Protein AF-0000000081482520 (afdb_homodimer)

Solvent-accessible surface area (backbone atoms only — not comparable to full-atom values): 13120 Å² total; per-residue (Å²): 98,80,44,80,36,38,74,47,67,34,40,66,60,35,38,71,34,58,39,28,83,38,66,71,85,33,46,82,69,50,81,49,49,90,95,50,56,42,35,75,48,58,29,31,35,92,83,67,48,78,41,54,36,31,40,33,58,41,73,58,86,92,42,77,45,38,30,32,24,68,43,36,32,58,50,25,57,64,39,60,49,42,61,66,22,36,40,35,33,36,34,34,48,44,96,88,70,46,75,45,36,33,36,49,46,29,35,75,41,80,44,80,44,74,38,60,30,68,79,67,46,115,98,80,46,80,39,38,74,45,67,33,41,66,59,36,36,72,31,59,40,26,83,38,67,72,84,33,47,81,71,49,83,49,47,88,96,51,58,42,36,76,49,59,28,30,35,92,84,68,49,78,41,53,35,31,42,34,59,41,73,59,85,91,42,77,44,37,30,33,24,70,42,36,33,60,50,26,56,64,40,61,49,44,62,66,21,37,40,36,33,36,34,34,47,44,96,87,70,47,75,46,38,32,38,49,45,29,35,76,41,80,43,80,43,75,40,59,30,69,79,67,47,117

Sequence (244 aa):
MEAVAMEKSVSKSDATNNRMEFPMKSLKNFPIPAGQNYFNFVAVDTLGRRWGFKVSIRNVGRYKRPWMSGQWRRYAQEKGLKKGDRVKLIMQVEGNAVRSYRITAERNLTMRIWIPVEEFARMEAVAMEKSVSKSDATNNRMEFPMKSLKNFPIPAGQNYFNFVAVDTLGRRWGFKVSIRNVGRYKRPWMSGQWRRYAQEKGLKKGDRVKLIMQVEGNAVRSYRITAERNLTMRIWIPVEEFAR

Foldseek 3Di:
DKDWLFKDFQAQCLLADQKGWGDPVSCVSADADPPAFKGWAWAAEPVRDIFIKMWGWDDDDPDTTIMIHGCSNVVSVVVVHDGGKMKIWMWDQDPVRDIYIYIYIDDDDDDDDDDPCVVVVD/DKDWLFKDFAAQCLLADQKGWGDPVSCVSADADPPAFKGWAWAAEPVRDIFIKMWGWDDDDPDTTIMIGGCSNVVSVVVVHDGGKMKIWMWDQDPVRDIYIYIYIDDDDDDDDDDPCVVVVD

Organism: Populus tomentosa (NCBI:txid118781)

Nearest PDB structures (foldseek):
  7et6-assembly1_D  TM=8.387E-01  e=2.434E-07  Arabidopsis thaliana
  6fas-assembly2_B  TM=8.525E-01  e=2.727E-06  Arabidopsis thaliana
  7et6-assembly1_A  TM=7.733E-01  e=1.823E-06  Arabidopsis thaliana
  8oj1-assembly1_A-2  TM=7.504E-01  e=1.085E-05  Marchantia polymorpha
  1wid-assembly1_A  TM=7.840E-01  e=6.458E-05  Arabidopsis thaliana

Radius of gyration: 30.08 Å; Cα contacts (8 Å, |Δi|>4): 522; chains: 2; bounding box: 36×88×67 Å

InterPro domains:
  IPR003340 B3 DNA binding domain [PS50863] (5-107)
  IPR003340 B3 DNA binding domain [cd10017] (8-85)

Secondary structure (DSSP, 8-state):
-EEEEEEEEPPHHHHHSS-EE--GGGGGGS-PPTT-SEEEEEEE-TTS-EEEEEEEEEEETTEEEEEE-STHHHHHHHHT--TT-EEEEEEEE-TTS-EEEEEEEEEEEEEEEEEEGGGT--/-EEEEEEEEPPHHHHHSS-EE--GGGGGGS-PPTT-SEEEEEEE-TTS-EEEEEEEEEEETTEEEEEEEETHHHHHHHHT--TT-EEEEEEEE-TT--EEEEEEEEEEEEEEEEEEGGGT--

pLDDT: mean 95.15, std 5.96, range [52.88, 98.81]

Structure (mmCIF, N/CA/C/O backbone):
data_AF-0000000081482520-model_v1
#
loop_
_entity.id
_entity.type
_entity.pdbx_description
1 polymer 'TF-B3 domain-containing protein'
#
loop_
_atom_site.group_PDB
_atom_site.id
_atom_site.type_symbol
_atom_site.label_atom_id
_atom_site.label_alt_id
_atom_site.label_comp_id
_atom_site.label_asym_id
_atom_site.label_entity_id
_atom_site.label_seq_id
_atom_site.pdbx_PDB_ins_code
_atom_site.Cartn_x
_atom_site.Cartn_y
_atom_site.Cartn_z
_atom_site.occupancy
_atom_site.B_iso_or_equiv
_atom_site.auth_seq_id
_atom_site.auth_comp_id
_atom_site.auth_asym_id
_atom_site.auth_atom_id
_atom_site.pdbx_PDB_model_num
ATOM 1 N N . MET A 1 1 ? -9.695 -20.281 -24.922 1 84.38 1 MET A N 1
ATOM 2 C CA . MET A 1 1 ? -10.102 -20.031 -23.547 1 84.38 1 MET A CA 1
ATOM 3 C C . MET A 1 1 ? -8.906 -20.078 -22.609 1 84.38 1 MET A C 1
ATOM 5 O O . MET A 1 1 ? -7.965 -20.844 -22.828 1 84.38 1 MET A O 1
ATOM 9 N N . GLU A 1 2 ? -8.727 -19 -21.703 1 91.19 2 GLU A N 1
ATOM 10 C CA . GLU A 1 2 ? -7.609 -18.953 -20.766 1 91.19 2 GLU A CA 1
ATOM 11 C C . GLU A 1 2 ? -8.062 -19.281 -19.344 1 91.19 2 GLU A C 1
ATOM 13 O O . GLU A 1 2 ? -9.164 -18.906 -18.938 1 91.19 2 GLU A O 1
ATOM 18 N N . ALA A 1 3 ? -7.266 -20.188 -18.656 1 95.06 3 ALA A N 1
ATOM 19 C CA . ALA A 1 3 ? -7.559 -20.516 -17.266 1 95.06 3 ALA A CA 1
ATOM 20 C C . ALA A 1 3 ? -6.281 -20.562 -16.438 1 95.06 3 ALA A C 1
ATOM 22 O O . ALA A 1 3 ? -5.199 -20.828 -16.953 1 95.06 3 ALA A O 1
ATOM 23 N N . VAL A 1 4 ? -6.441 -20.312 -15.117 1 97.75 4 VAL A N 1
ATOM 24 C CA . VAL A 1 4 ? -5.328 -20.516 -14.195 1 97.75 4 VAL A CA 1
ATOM 25 C C . VAL A 1 4 ? -5.125 -22.016 -13.953 1 97.75 4 VAL A C 1
ATOM 27 O O . VAL A 1 4 ? -5.98 -22.672 -13.344 1 97.75 4 VAL A O 1
ATOM 30 N N . ALA A 1 5 ? -4.016 -22.484 -14.445 1 98.19 5 ALA A N 1
ATOM 31 C CA . ALA A 1 5 ? -3.715 -23.906 -14.297 1 98.19 5 ALA A CA 1
ATOM 32 C C . ALA A 1 5 ? -3.189 -24.203 -12.898 1 98.19 5 ALA A C 1
ATOM 34 O O . ALA A 1 5 ? -3.412 -25.297 -12.367 1 98.19 5 ALA A O 1
ATOM 35 N N . MET A 1 6 ? -2.383 -23.234 -12.344 1 98.62 6 MET A N 1
ATOM 36 C CA . MET A 1 6 ? -1.799 -23.391 -11.016 1 98.62 6 MET A CA 1
ATOM 37 C C . MET A 1 6 ? -1.451 -22.031 -10.414 1 98.62 6 MET A C 1
ATOM 39 O O . MET A 1 6 ? -0.95 -21.156 -11.109 1 98.62 6 MET A O 1
ATOM 43 N N . GLU A 1 7 ? -1.75 -21.922 -9.156 1 98.69 7 GLU A N 1
ATOM 44 C CA . GLU A 1 7 ? -1.354 -20.734 -8.414 1 98.69 7 GLU A CA 1
ATOM 45 C C . GLU A 1 7 ? -0.98 -21.078 -6.977 1 98.69 7 GLU A C 1
ATOM 47 O O . GLU A 1 7 ? -1.672 -21.859 -6.316 1 98.69 7 GLU A O 1
ATOM 52 N N . LYS A 1 8 ? 0.103 -20.531 -6.543 1 98.5 8 LYS A N 1
ATOM 53 C CA . LYS A 1 8 ? 0.468 -20.719 -5.141 1 98.5 8 LYS A CA 1
ATOM 54 C C . LYS A 1 8 ? 1.422 -19.625 -4.676 1 98.5 8 LYS A C 1
ATOM 56 O O . LYS A 1 8 ? 1.99 -18.891 -5.496 1 98.5 8 LYS A O 1
ATOM 61 N N . SER A 1 9 ? 1.542 -19.562 -3.393 1 98.69 9 SER A N 1
ATOM 62 C CA . SER A 1 9 ? 2.586 -18.734 -2.791 1 98.69 9 SER A CA 1
ATOM 63 C C . SER A 1 9 ? 3.914 -19.484 -2.729 1 98.69 9 SER A C 1
ATOM 65 O O . SER A 1 9 ? 3.947 -20.672 -2.389 1 98.69 9 SER A O 1
ATOM 67 N N . VAL A 1 10 ? 4.93 -18.797 -3.006 1 98.62 10 VAL A N 1
ATOM 68 C CA . VAL A 1 10 ? 6.277 -19.359 -2.963 1 98.62 10 VAL A CA 1
ATOM 69 C C . VAL A 1 10 ? 6.703 -19.562 -1.512 1 98.62 10 VAL A C 1
ATOM 71 O O . VAL A 1 10 ? 6.609 -18.641 -0.694 1 98.62 10 VAL A O 1
ATOM 74 N N . SER A 1 11 ? 7.117 -20.812 -1.214 1 98.69 11 SER A N 1
ATOM 75 C CA . SER A 1 11 ? 7.691 -21.094 0.098 1 98.69 11 SER A CA 1
ATOM 76 C C . SER A 1 11 ? 9.195 -20.844 0.106 1 98.69 11 SER A C 1
ATOM 78 O O . SER A 1 11 ? 9.797 -20.594 -0.943 1 98.69 11 SER A O 1
ATOM 80 N N . LYS A 1 12 ? 9.766 -20.844 1.293 1 97.62 12 LYS A N 1
ATOM 81 C CA . LYS A 1 12 ? 11.211 -20.719 1.389 1 97.62 12 LYS A CA 1
ATOM 82 C C . LYS A 1 12 ? 11.922 -21.797 0.564 1 97.62 12 LYS A C 1
ATOM 84 O O . LYS A 1 12 ? 12.836 -21.484 -0.198 1 97.62 12 LYS A O 1
ATOM 89 N N . SER A 1 13 ? 11.391 -22.984 0.688 1 97.81 13 SER A N 1
ATOM 90 C CA . SER A 1 13 ? 12.016 -24.109 -0.018 1 97.81 13 SER A CA 1
ATOM 91 C C . SER A 1 13 ? 11.82 -23.984 -1.525 1 97.81 13 SER A C 1
ATOM 93 O O . SER A 1 13 ? 12.719 -24.312 -2.301 1 97.81 13 SER A O 1
ATOM 95 N N . ASP A 1 14 ? 10.711 -23.5 -1.982 1 98.38 14 ASP A N 1
ATOM 96 C CA . ASP A 1 14 ? 10.461 -23.297 -3.408 1 98.38 14 ASP A CA 1
ATOM 97 C C . ASP A 1 14 ? 11.492 -22.359 -4.02 1 98.38 14 ASP A C 1
ATOM 99 O O . ASP A 1 14 ? 11.938 -22.562 -5.152 1 98.38 14 ASP A O 1
ATOM 103 N N . ALA A 1 15 ? 11.828 -21.312 -3.275 1 98.12 15 ALA A N 1
ATOM 104 C CA . ALA A 1 15 ? 12.664 -20.25 -3.803 1 98.12 15 ALA A CA 1
ATOM 105 C C . ALA A 1 15 ? 14.125 -20.688 -3.904 1 98.12 15 ALA A C 1
ATOM 107 O O . ALA A 1 15 ? 14.906 -20.109 -4.668 1 98.12 15 ALA A O 1
ATOM 108 N N . THR A 1 16 ? 14.469 -21.734 -3.164 1 97.44 16 THR A N 1
ATOM 109 C CA . THR A 1 16 ? 15.898 -22.016 -3.031 1 97.44 16 THR A CA 1
ATOM 110 C C . THR A 1 16 ? 16.234 -23.391 -3.584 1 97.44 16 THR A C 1
ATOM 112 O O . THR A 1 16 ? 17.391 -23.672 -3.896 1 97.44 16 THR A O 1
ATOM 115 N N . ASN A 1 17 ? 15.211 -24.234 -3.711 1 97.62 17 ASN A N 1
ATOM 116 C CA . ASN A 1 17 ? 15.461 -25.594 -4.152 1 97.62 17 ASN A CA 1
ATOM 117 C C . ASN A 1 17 ? 15.344 -25.734 -5.668 1 97.62 17 ASN A C 1
ATOM 119 O O . ASN A 1 17 ? 14.984 -24.766 -6.352 1 97.62 17 ASN A O 1
ATOM 123 N N . ASN A 1 18 ? 15.688 -26.938 -6.109 1 97.62 18 ASN A N 1
ATOM 124 C CA . ASN A 1 18 ? 15.609 -27.234 -7.531 1 97.62 18 ASN A CA 1
ATOM 125 C C . ASN A 1 18 ? 14.172 -27.531 -7.965 1 97.62 18 ASN A C 1
ATOM 127 O O . ASN A 1 18 ? 13.891 -27.641 -9.156 1 97.62 18 ASN A O 1
ATOM 131 N N . ARG A 1 19 ? 13.352 -27.656 -6.926 1 97.88 19 ARG A N 1
ATOM 132 C CA . ARG A 1 19 ? 11.961 -27.984 -7.223 1 97.88 19 ARG A CA 1
ATOM 133 C C . ARG A 1 19 ? 11.008 -27.141 -6.387 1 97.88 19 ARG A C 1
ATOM 135 O O . ARG A 1 19 ? 11.398 -26.594 -5.352 1 97.88 19 ARG A O 1
A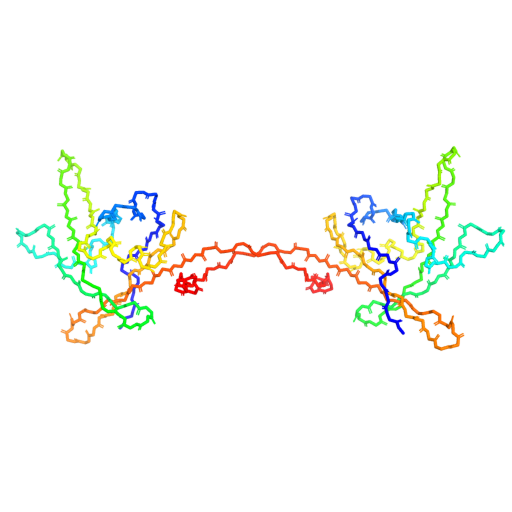TOM 142 N N . MET A 1 20 ? 9.828 -26.969 -6.832 1 98.44 20 MET A N 1
ATOM 143 C CA . MET A 1 20 ? 8.719 -26.344 -6.109 1 98.44 20 MET A CA 1
ATOM 144 C C . MET A 1 20 ? 7.617 -27.359 -5.816 1 98.44 20 MET A C 1
ATOM 146 O O . MET A 1 20 ? 7.258 -28.156 -6.684 1 98.44 20 MET A O 1
ATOM 150 N N . GLU A 1 21 ? 7.211 -27.25 -4.613 1 98.19 21 GLU A N 1
ATOM 151 C CA . GLU A 1 21 ? 6.012 -28.031 -4.332 1 98.19 21 GLU A CA 1
ATOM 152 C C . GLU A 1 21 ? 4.844 -27.578 -5.207 1 98.19 21 GLU A C 1
ATOM 154 O O . GLU A 1 21 ? 4.641 -26.391 -5.414 1 98.19 21 GLU A O 1
ATOM 159 N N . PHE A 1 22 ? 4.121 -28.531 -5.715 1 98.5 22 PHE A N 1
ATOM 160 C CA . PHE A 1 22 ? 3.049 -28.281 -6.668 1 98.5 22 PHE A CA 1
ATOM 161 C C . PHE A 1 22 ? 1.695 -28.656 -6.07 1 98.5 22 PHE A C 1
ATOM 163 O O . PHE A 1 22 ? 1.546 -29.719 -5.473 1 98.5 22 PHE A O 1
ATOM 170 N N . PRO A 1 23 ? 0.717 -27.734 -6.137 1 97.81 23 PRO A N 1
ATOM 171 C CA . PRO A 1 23 ? -0.59 -28.062 -5.562 1 97.81 23 PRO A CA 1
ATOM 172 C C . PRO A 1 23 ? -1.239 -29.281 -6.215 1 97.81 23 PRO A C 1
ATOM 174 O O . PRO A 1 23 ? -1.367 -29.328 -7.441 1 97.81 23 PRO A O 1
ATOM 177 N N . MET A 1 24 ? -1.8 -30.141 -5.426 1 96.5 24 MET A N 1
ATOM 178 C CA . MET A 1 24 ? -2.404 -31.375 -5.891 1 96.5 24 MET A CA 1
ATOM 179 C C . MET A 1 24 ? -3.594 -31.094 -6.801 1 96.5 24 MET A C 1
ATOM 181 O O . MET A 1 24 ? -3.742 -31.734 -7.848 1 96.5 24 MET A O 1
ATOM 185 N N . LYS A 1 25 ? -4.375 -30.172 -6.453 1 96.56 25 LYS A N 1
ATOM 186 C CA . LYS A 1 25 ? -5.594 -29.875 -7.203 1 96.56 25 LYS A CA 1
ATOM 187 C C . LYS A 1 25 ? -5.266 -29.391 -8.617 1 96.56 25 LYS A C 1
ATOM 189 O O . LYS A 1 25 ? -6.121 -29.453 -9.5 1 96.56 25 LYS A O 1
ATOM 194 N N . SER A 1 26 ? -4.082 -28.938 -8.797 1 97.81 26 SER A N 1
ATOM 195 C CA . SER A 1 26 ? -3.705 -28.344 -10.078 1 97.81 26 SER A CA 1
ATOM 196 C C . SER A 1 26 ? -3.223 -29.406 -11.055 1 97.81 26 SER A C 1
ATOM 198 O O . SER A 1 26 ? -3.096 -29.141 -12.258 1 97.81 26 SER A O 1
ATOM 200 N N . LEU A 1 27 ? -3.061 -30.625 -10.664 1 96.56 27 LEU A N 1
ATOM 201 C CA . LEU A 1 27 ? -2.508 -31.688 -11.5 1 96.56 27 LEU A CA 1
ATOM 202 C C . LEU A 1 27 ? -3.424 -31.984 -12.688 1 96.56 27 LEU A C 1
ATOM 204 O O . LEU A 1 27 ? -2.957 -32.375 -13.758 1 96.56 27 LEU A O 1
ATOM 208 N N . LYS A 1 28 ? -4.641 -31.812 -12.516 1 94.12 28 LYS A N 1
ATOM 209 C CA . LYS A 1 28 ? -5.629 -32.125 -13.547 1 94.12 28 LYS A CA 1
ATOM 210 C C . LYS A 1 28 ? -5.371 -31.297 -14.812 1 94.12 28 LYS A C 1
ATOM 212 O O . LYS A 1 28 ? -5.801 -31.688 -15.898 1 94.12 28 LYS A O 1
ATOM 217 N N . ASN A 1 29 ? -4.645 -30.219 -14.617 1 95.69 29 ASN A N 1
ATOM 218 C CA . ASN A 1 29 ? -4.406 -29.312 -15.742 1 95.69 29 ASN A CA 1
ATOM 219 C C . ASN A 1 29 ? -3.154 -29.703 -16.516 1 95.69 29 ASN A C 1
ATOM 221 O O . ASN A 1 29 ? -2.838 -29.094 -17.547 1 95.69 29 ASN A O 1
ATOM 225 N N . PHE A 1 30 ? -2.527 -30.75 -16.094 1 96.25 30 PHE A N 1
ATOM 226 C CA . PHE A 1 30 ? -1.289 -31.234 -16.688 1 96.25 30 PHE A CA 1
ATOM 227 C C . PHE A 1 30 ? -1.399 -32.719 -17.016 1 96.25 30 PHE A C 1
ATOM 229 O O . PHE A 1 30 ? -1.226 -33.562 -16.141 1 96.25 30 PHE A O 1
ATOM 236 N N . PRO A 1 31 ? -1.66 -32.906 -18.281 1 93.81 31 PRO A N 1
ATOM 237 C CA . PRO A 1 31 ? -2.018 -34.281 -18.719 1 93.81 31 PRO A CA 1
ATOM 238 C C . PRO A 1 31 ? -0.863 -35.25 -18.578 1 93.81 31 PRO A C 1
ATOM 240 O O . PRO A 1 31 ? -0.154 -35.531 -19.547 1 93.81 31 PRO A O 1
ATOM 243 N N . ILE A 1 32 ? -0.774 -35.844 -17.469 1 94.06 32 ILE A N 1
ATOM 244 C CA . ILE A 1 32 ? 0.208 -36.906 -17.219 1 94.06 32 ILE A CA 1
ATOM 245 C C . ILE A 1 32 ? -0.228 -38.188 -17.906 1 94.06 32 ILE A C 1
ATOM 247 O O . ILE A 1 32 ? -1.309 -38.719 -17.641 1 94.06 32 ILE A O 1
ATOM 251 N N . PRO A 1 33 ? 0.655 -38.656 -18.844 1 94.12 33 PRO A N 1
ATOM 252 C CA . PRO A 1 33 ? 0.27 -39.844 -19.594 1 94.12 33 PRO A CA 1
ATOM 253 C C . PRO A 1 33 ? 0.067 -41.062 -18.688 1 94.12 33 PRO A C 1
ATOM 255 O O . PRO A 1 33 ? 0.696 -41.156 -17.625 1 94.12 33 PRO A O 1
ATOM 258 N N . ALA A 1 34 ? -0.732 -41.938 -19.219 1 92.12 34 ALA A N 1
ATOM 259 C CA . ALA A 1 34 ? -0.96 -43.156 -18.484 1 92.12 34 ALA A CA 1
ATOM 260 C C . ALA A 1 34 ? 0.34 -43.938 -18.297 1 92.12 34 ALA A C 1
ATOM 262 O O . ALA A 1 34 ? 1.124 -44.094 -19.25 1 92.12 34 ALA A O 1
ATOM 263 N N . GLY A 1 35 ? 0.597 -44.406 -17.094 1 93.19 35 GLY A N 1
ATOM 264 C CA . GLY A 1 35 ? 1.791 -45.188 -16.828 1 93.19 35 GLY A CA 1
ATOM 265 C C . GLY A 1 35 ? 2.994 -44.344 -16.469 1 93.19 35 GLY A C 1
ATOM 266 O O . GLY A 1 35 ? 4.066 -44.875 -16.156 1 93.19 35 GLY A O 1
ATOM 267 N N . GLN A 1 36 ? 2.83 -43.062 -16.609 1 94.88 36 GLN A N 1
ATOM 268 C CA . GLN A 1 36 ? 3.896 -42.156 -16.219 1 94.88 36 GLN A CA 1
ATOM 269 C C . GLN A 1 36 ? 3.527 -41.375 -14.961 1 94.88 36 GLN A C 1
ATOM 271 O O . GLN A 1 36 ? 2.367 -41.375 -14.547 1 94.88 36 GLN A O 1
ATOM 276 N N . ASN A 1 37 ? 4.539 -40.875 -14.328 1 96 37 ASN A N 1
ATOM 277 C CA . ASN A 1 37 ? 4.293 -40.062 -13.125 1 96 37 ASN A CA 1
ATOM 278 C C . ASN A 1 37 ? 4.719 -38.625 -13.32 1 96 37 ASN A C 1
ATOM 280 O O . ASN A 1 37 ? 4.965 -37.906 -12.344 1 96 37 ASN A O 1
ATOM 284 N N . TYR A 1 38 ? 4.922 -38.219 -14.594 1 97.69 38 TYR A N 1
ATOM 285 C CA . TYR A 1 38 ? 5.355 -36.844 -14.828 1 97.69 38 TYR A CA 1
ATOM 286 C C . TYR A 1 38 ? 4.836 -36.344 -16.156 1 97.69 38 TYR A C 1
ATOM 288 O O . TYR A 1 38 ? 4.344 -37.094 -16.984 1 97.69 38 TYR A O 1
ATOM 296 N N . PHE A 1 39 ? 4.863 -35.094 -16.391 1 97.5 39 PHE A N 1
ATOM 297 C CA . PHE A 1 39 ? 4.488 -34.375 -17.609 1 97.5 39 PHE A CA 1
ATOM 298 C C . PHE A 1 39 ? 5.449 -33.219 -17.875 1 97.5 39 PHE A C 1
ATOM 300 O O . PHE A 1 39 ? 5.688 -32.406 -16.984 1 97.5 39 PHE A O 1
ATOM 307 N N . ASN A 1 40 ? 6.031 -33.219 -19.016 1 98.06 40 ASN A N 1
ATOM 308 C CA . ASN A 1 40 ? 6.895 -32.125 -19.438 1 98.06 40 ASN A CA 1
ATOM 309 C C . ASN A 1 40 ? 6.113 -31.062 -20.203 1 98.06 40 ASN A C 1
ATOM 311 O O . ASN A 1 40 ? 5.254 -31.391 -21.016 1 98.06 40 ASN A O 1
ATOM 315 N N . PHE A 1 41 ? 6.484 -29.844 -19.938 1 97.44 41 PHE A N 1
ATOM 316 C CA . PHE A 1 41 ? 5.828 -28.766 -20.656 1 97.44 41 PHE A CA 1
ATOM 317 C C . PHE A 1 41 ? 6.723 -27.531 -20.719 1 97.44 41 PHE A C 1
ATOM 319 O O . PHE A 1 41 ? 7.723 -27.453 -20 1 97.44 41 PHE A O 1
ATOM 326 N N . VAL A 1 42 ? 6.371 -26.625 -21.562 1 98.19 42 VAL A N 1
ATOM 327 C CA . VAL A 1 42 ? 7.051 -25.344 -21.70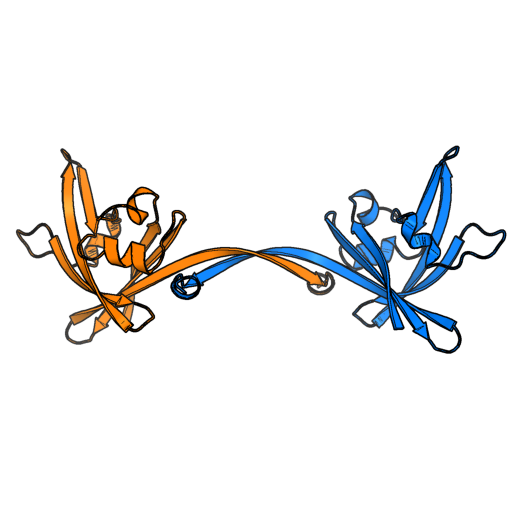3 1 98.19 42 VAL A CA 1
ATOM 328 C C . VAL A 1 42 ? 6.094 -24.203 -21.328 1 98.19 42 VAL A C 1
ATOM 330 O O . VAL A 1 42 ? 4.922 -24.219 -21.703 1 98.19 42 VAL A O 1
ATOM 333 N N . ALA A 1 43 ? 6.598 -23.328 -20.531 1 98.44 43 ALA A N 1
ATOM 334 C CA . ALA A 1 43 ? 5.836 -22.109 -20.219 1 98.44 43 ALA A CA 1
ATOM 335 C C . ALA A 1 43 ? 6.598 -20.859 -20.625 1 98.44 43 ALA A C 1
ATOM 337 O O . ALA A 1 43 ? 7.816 -20.797 -20.484 1 98.44 43 ALA A O 1
ATOM 338 N N . VAL A 1 44 ? 5.93 -19.906 -21.094 1 98.25 44 VAL A N 1
ATOM 339 C CA . VAL A 1 44 ? 6.523 -18.641 -21.516 1 98.25 44 VAL A CA 1
ATOM 340 C C . VAL A 1 44 ? 6.32 -17.578 -20.453 1 98.25 44 VAL A C 1
ATOM 342 O O . VAL A 1 44 ? 5.207 -17.406 -19.938 1 98.25 44 VAL A O 1
ATOM 345 N N . ASP A 1 45 ? 7.418 -16.906 -20.047 1 97.56 45 ASP A N 1
ATOM 346 C CA . ASP A 1 45 ? 7.27 -15.883 -19.016 1 97.56 45 ASP A CA 1
ATOM 347 C C . ASP A 1 45 ? 6.844 -14.547 -19.625 1 97.56 45 ASP A C 1
ATOM 349 O O . ASP A 1 45 ? 6.559 -14.469 -20.828 1 97.56 45 ASP A O 1
ATOM 353 N N . THR A 1 46 ? 6.738 -13.516 -18.859 1 94.69 46 THR A N 1
ATOM 354 C CA . THR A 1 46 ? 6.195 -12.219 -19.25 1 94.69 46 THR A CA 1
ATOM 355 C C . THR A 1 46 ? 7.141 -11.508 -20.219 1 94.69 46 THR A C 1
ATOM 357 O O . THR A 1 46 ? 6.738 -10.57 -20.906 1 94.69 46 THR A O 1
ATOM 360 N N . LEU A 1 47 ? 8.344 -12.031 -20.25 1 94.56 47 LEU A N 1
ATOM 361 C CA . LEU A 1 47 ? 9.344 -11.43 -21.125 1 94.56 47 LEU A CA 1
ATOM 362 C C . LEU A 1 47 ? 9.492 -12.227 -22.422 1 94.56 47 LEU A C 1
ATOM 364 O O . LEU A 1 47 ? 10.344 -11.922 -23.25 1 94.56 47 LEU A O 1
ATOM 368 N N . GLY A 1 48 ? 8.727 -13.234 -22.547 1 95.44 48 GLY A N 1
ATOM 369 C CA . GLY A 1 48 ? 8.758 -14.039 -23.75 1 95.44 48 GLY A CA 1
ATOM 370 C C . GLY A 1 48 ? 9.758 -15.18 -23.688 1 95.44 48 GLY A C 1
ATOM 371 O O . GLY A 1 48 ? 9.922 -15.922 -24.656 1 95.44 48 GLY A O 1
ATOM 372 N N . ARG A 1 49 ? 10.422 -15.336 -22.609 1 97.31 49 ARG A N 1
ATOM 373 C CA . ARG A 1 49 ? 11.375 -16.438 -22.438 1 97.31 49 ARG A CA 1
ATOM 374 C C . ARG A 1 49 ? 10.648 -17.75 -22.172 1 97.31 49 ARG A C 1
ATOM 376 O O . ARG A 1 49 ? 9.688 -17.797 -21.406 1 97.31 49 ARG A O 1
ATOM 383 N N . ARG A 1 50 ? 11.211 -18.812 -22.812 1 98.62 50 ARG A N 1
ATOM 384 C CA . ARG A 1 50 ? 10.648 -20.141 -22.656 1 98.62 50 ARG A CA 1
ATOM 385 C C . ARG A 1 50 ? 11.367 -20.906 -21.547 1 98.62 50 ARG A C 1
ATOM 387 O O . ARG A 1 50 ? 12.594 -20.891 -21.469 1 98.62 50 ARG A O 1
ATOM 394 N N . TRP A 1 51 ? 10.609 -21.562 -20.719 1 98.69 51 TRP A N 1
ATOM 395 C CA . TRP A 1 51 ? 11.102 -22.359 -19.609 1 98.69 51 TRP A CA 1
ATOM 396 C C . TRP A 1 51 ? 10.602 -23.797 -19.703 1 98.69 51 TRP A C 1
ATOM 398 O O . TRP A 1 51 ? 9.398 -24.031 -19.812 1 98.69 51 TRP A O 1
ATOM 408 N N . GLY A 1 52 ? 11.469 -24.719 -19.625 1 98.75 52 GLY A N 1
ATOM 409 C CA . GLY A 1 52 ? 11.102 -26.125 -19.578 1 98.75 52 GLY A CA 1
ATOM 410 C C . GLY A 1 52 ? 10.922 -26.656 -18.156 1 98.75 52 GLY A C 1
ATOM 411 O O . GLY A 1 52 ? 11.844 -26.578 -17.344 1 98.75 52 GLY A O 1
ATOM 412 N N . PHE A 1 53 ? 9.688 -27.125 -17.938 1 98.75 53 PHE A N 1
ATOM 413 C CA . PHE A 1 53 ? 9.391 -27.656 -16.609 1 98.75 53 PHE A CA 1
ATOM 414 C C . PHE A 1 53 ? 8.891 -29.094 -16.688 1 98.75 53 PHE A C 1
ATOM 416 O O . PHE A 1 53 ? 8.562 -29.578 -17.781 1 98.75 53 PHE A O 1
ATOM 423 N N . LYS A 1 54 ? 8.961 -29.688 -15.562 1 98.62 54 LYS A N 1
ATOM 424 C CA . LYS A 1 54 ? 8.422 -31.016 -15.352 1 98.62 54 LYS A CA 1
ATOM 425 C C . LYS A 1 54 ? 7.559 -31.078 -14.094 1 98.62 54 LYS A C 1
ATOM 427 O O . LYS A 1 54 ? 7.992 -30.656 -13.016 1 98.62 54 LYS A O 1
ATOM 432 N N . VAL A 1 55 ? 6.34 -31.484 -14.273 1 98.5 55 VAL A N 1
ATOM 433 C CA . VAL A 1 55 ? 5.543 -31.812 -13.094 1 98.5 55 VAL A CA 1
ATOM 434 C C . VAL A 1 55 ? 5.598 -33.312 -12.828 1 98.5 55 VAL A C 1
ATOM 436 O O . VAL A 1 55 ? 5.328 -34.125 -13.727 1 98.5 55 VAL A O 1
ATOM 439 N N . SER A 1 56 ? 5.953 -33.625 -11.625 1 98.12 56 SER A N 1
ATOM 440 C CA . SER A 1 56 ? 6.082 -35.031 -11.289 1 98.12 56 SER A CA 1
ATOM 441 C C . SER A 1 56 ? 5.457 -35.344 -9.93 1 98.12 56 SER A C 1
ATOM 443 O O . SER A 1 56 ? 5.34 -34.469 -9.086 1 98.12 56 SER A O 1
ATOM 445 N N . ILE A 1 57 ? 5.012 -36.594 -9.789 1 97.31 57 ILE A N 1
ATOM 446 C CA . ILE A 1 57 ? 4.441 -37.062 -8.531 1 97.31 57 ILE A CA 1
ATOM 447 C C . ILE A 1 57 ? 5.434 -37.969 -7.832 1 97.31 57 ILE A C 1
ATOM 449 O O . ILE A 1 57 ? 5.883 -38.969 -8.414 1 97.31 57 ILE A O 1
ATOM 453 N N . ARG A 1 58 ? 5.773 -37.562 -6.637 1 93.5 58 ARG A N 1
ATOM 454 C CA . ARG A 1 58 ? 6.598 -38.406 -5.781 1 93.5 58 ARG A CA 1
ATOM 455 C C . ARG A 1 58 ? 5.766 -39.031 -4.668 1 93.5 58 ARG A C 1
ATOM 457 O O . ARG A 1 58 ? 5.035 -38.312 -3.963 1 93.5 58 ARG A O 1
ATOM 464 N N . ASN A 1 59 ? 5.926 -40.344 -4.535 1 90.62 59 ASN A N 1
ATOM 465 C CA . ASN A 1 59 ? 5.184 -41.031 -3.48 1 90.62 59 ASN A CA 1
ATOM 466 C C . ASN A 1 59 ? 6 -41.125 -2.193 1 90.62 59 ASN A C 1
ATOM 468 O O . ASN A 1 59 ? 7.09 -41.688 -2.186 1 90.62 59 ASN A O 1
ATOM 472 N N . VAL A 1 60 ? 5.539 -40.375 -1.211 1 91.44 60 VAL A N 1
ATOM 473 C CA . VAL A 1 60 ? 6.109 -40.531 0.124 1 91.44 60 VAL A CA 1
ATOM 474 C C . VAL A 1 60 ? 5.191 -41.375 0.993 1 91.44 60 VAL A C 1
ATOM 476 O O . VAL A 1 60 ? 4.211 -40.875 1.547 1 91.44 60 VAL A O 1
ATOM 479 N N . GLY A 1 61 ? 5.477 -42.688 1.153 1 91.25 61 GLY A N 1
ATOM 480 C CA . GLY A 1 61 ? 4.492 -43.594 1.709 1 91.25 61 GLY A CA 1
ATOM 481 C C . GLY A 1 61 ? 3.203 -43.656 0.908 1 91.25 61 GLY A C 1
ATOM 482 O O . GLY A 1 61 ? 3.225 -43.906 -0.296 1 91.25 61 GLY A O 1
ATOM 483 N N . ARG A 1 62 ? 2.086 -43.312 1.459 1 91.69 62 ARG A N 1
ATOM 484 C CA . ARG A 1 62 ? 0.786 -43.312 0.797 1 91.69 62 ARG A CA 1
ATOM 485 C C . ARG A 1 62 ? 0.465 -41.938 0.233 1 91.69 62 ARG A C 1
ATOM 487 O O . ARG A 1 62 ? -0.519 -41.75 -0.491 1 91.69 62 ARG A O 1
ATOM 494 N N . TYR A 1 63 ? 1.406 -41 0.633 1 92.88 63 TYR A N 1
ATOM 495 C CA . TYR A 1 63 ? 1.09 -39.625 0.258 1 92.88 63 TYR A CA 1
ATOM 496 C C . TYR A 1 63 ? 1.74 -39.25 -1.07 1 92.88 63 TYR A C 1
ATOM 498 O O . TYR A 1 63 ? 2.908 -39.562 -1.307 1 92.88 63 TYR A O 1
ATOM 506 N N . LYS A 1 64 ? 0.87 -38.781 -1.953 1 93.5 64 LYS A N 1
ATOM 507 C CA . LYS A 1 64 ? 1.378 -38.219 -3.209 1 93.5 64 LYS A CA 1
ATOM 508 C C . LYS A 1 64 ? 1.849 -36.781 -3.035 1 93.5 64 LYS A C 1
ATOM 510 O O . LYS A 1 64 ? 1.137 -35.969 -2.457 1 93.5 64 LYS A O 1
ATOM 515 N N . ARG A 1 65 ? 3.111 -36.594 -3.484 1 95.81 65 ARG A N 1
ATOM 516 C CA . ARG A 1 65 ? 3.711 -35.25 -3.381 1 95.81 65 ARG A CA 1
ATOM 517 C C . ARG A 1 65 ? 4.086 -34.719 -4.758 1 95.81 65 ARG A C 1
ATOM 519 O O . ARG A 1 65 ? 5.133 -35.062 -5.305 1 95.81 65 ARG A O 1
ATOM 526 N N . PRO A 1 66 ? 3.227 -33.844 -5.297 1 97.94 66 PRO A N 1
ATOM 527 C CA . PRO A 1 66 ? 3.562 -33.281 -6.613 1 97.94 66 PRO A CA 1
ATOM 528 C C . PRO A 1 66 ? 4.609 -32.188 -6.535 1 97.94 66 PRO A C 1
ATOM 530 O O . PRO A 1 66 ? 4.609 -31.391 -5.594 1 97.94 66 PRO A O 1
ATOM 533 N N . TRP A 1 67 ? 5.453 -32.188 -7.566 1 98 67 TRP A N 1
ATOM 534 C CA . TRP A 1 67 ? 6.531 -31.219 -7.652 1 98 67 TRP A CA 1
ATOM 535 C C . TRP A 1 67 ? 6.672 -30.688 -9.07 1 98 67 TRP A C 1
ATOM 537 O O . TRP A 1 67 ? 6.367 -31.391 -10.039 1 98 67 TRP A O 1
ATOM 547 N N . MET A 1 68 ? 7.133 -29.516 -9.141 1 98.69 68 MET A N 1
ATOM 548 C CA . MET A 1 68 ? 7.594 -28.953 -10.414 1 98.69 68 MET A CA 1
ATOM 549 C C . MET A 1 68 ? 9.102 -28.719 -10.391 1 98.69 68 MET A C 1
ATOM 551 O O . MET A 1 68 ? 9.625 -28.125 -9.445 1 98.69 68 MET A O 1
ATOM 555 N N . SER A 1 69 ? 9.719 -29.297 -11.383 1 98.62 69 SER A N 1
ATOM 556 C CA . SER A 1 69 ? 11.164 -29.172 -11.477 1 98.62 69 SER A CA 1
ATOM 557 C C . SER A 1 69 ? 11.594 -28.688 -12.859 1 98.62 69 SER A C 1
ATOM 559 O O . SER A 1 69 ? 11.023 -27.734 -13.383 1 98.62 69 SER A O 1
ATOM 561 N N . GLY A 1 70 ? 12.703 -29.328 -13.438 1 98.44 70 GLY A N 1
ATOM 562 C CA . GLY A 1 70 ? 13.234 -28.781 -14.672 1 98.44 70 GLY A CA 1
ATOM 563 C C . GLY A 1 70 ? 13.992 -27.484 -14.469 1 98.44 70 GLY A C 1
ATOM 564 O O . GLY A 1 70 ? 14.914 -27.422 -13.656 1 98.44 70 GLY A O 1
ATOM 565 N N . GLN A 1 71 ? 13.531 -26.484 -15.148 1 98.75 71 GLN A N 1
ATOM 566 C CA . GLN A 1 71 ? 14.273 -25.219 -15.07 1 98.75 71 GLN A CA 1
ATOM 567 C C . GLN A 1 71 ? 13.766 -24.359 -13.914 1 98.75 71 GLN A C 1
ATOM 569 O O . GLN A 1 71 ? 13.992 -23.141 -13.898 1 98.75 71 GLN A O 1
ATOM 574 N N . TRP A 1 72 ? 13.195 -25 -12.953 1 98.75 72 TRP A N 1
ATOM 575 C CA . TRP A 1 72 ? 12.602 -24.234 -11.859 1 98.75 72 TRP A CA 1
ATOM 576 C C . TRP A 1 72 ? 13.672 -23.453 -11.102 1 98.75 72 TRP A C 1
ATOM 578 O O . TRP A 1 72 ? 13.508 -22.25 -10.852 1 98.75 72 TRP A O 1
ATOM 588 N N . ARG A 1 73 ? 14.711 -24.172 -10.758 1 98.31 73 ARG A N 1
ATOM 589 C CA . ARG A 1 73 ? 15.742 -23.5 -9.984 1 98.31 73 ARG A CA 1
ATOM 590 C C . ARG A 1 73 ? 16.25 -22.266 -10.727 1 98.31 73 ARG A C 1
ATOM 592 O O . ARG A 1 73 ? 16.375 -21.188 -10.133 1 98.31 73 ARG A O 1
ATOM 599 N N . ARG A 1 74 ? 16.562 -22.406 -11.961 1 98.12 74 ARG A N 1
ATOM 600 C CA . ARG A 1 74 ? 17.031 -21.281 -12.766 1 98.12 74 ARG A CA 1
ATOM 601 C C . ARG A 1 74 ? 15.992 -20.172 -12.836 1 98.12 74 ARG A C 1
ATOM 603 O O . ARG A 1 74 ? 16.328 -18.984 -12.727 1 98.12 74 ARG A O 1
ATOM 610 N N . TYR A 1 75 ? 14.711 -20.547 -13.07 1 98.19 75 TYR A N 1
ATOM 611 C CA . TYR A 1 75 ? 13.617 -19.594 -13.117 1 98.19 75 TYR A CA 1
ATOM 612 C C . TYR A 1 75 ? 13.539 -18.797 -11.812 1 98.19 75 TYR A C 1
ATOM 614 O O . TYR A 1 75 ? 13.484 -17.562 -11.836 1 98.19 75 TYR A O 1
ATOM 622 N N . ALA A 1 76 ? 13.57 -19.531 -10.711 1 98.19 76 ALA A N 1
ATOM 623 C CA . ALA A 1 76 ? 13.445 -18.875 -9.406 1 98.19 76 ALA A CA 1
ATOM 624 C C . ALA A 1 76 ? 14.602 -17.906 -9.164 1 98.19 76 ALA A C 1
ATOM 626 O O . ALA A 1 76 ? 14.398 -16.797 -8.672 1 98.19 76 ALA A O 1
ATOM 627 N N . GLN A 1 77 ? 15.773 -18.359 -9.625 1 97.31 77 GLN A N 1
ATOM 628 C CA . GLN A 1 77 ? 16.953 -17.531 -9.422 1 97.31 77 GLN A CA 1
ATOM 629 C C . GLN A 1 77 ? 16.922 -16.297 -10.32 1 97.31 77 GLN A C 1
ATOM 631 O O . GLN A 1 77 ? 17.125 -15.172 -9.844 1 97.31 77 GLN A O 1
ATOM 636 N N . GLU A 1 78 ? 16.625 -16.531 -11.492 1 96.31 78 GLU A N 1
ATOM 637 C CA . GLU A 1 78 ? 16.656 -15.422 -12.445 1 96.31 78 GLU A CA 1
ATOM 638 C C . GLU A 1 78 ? 15.57 -14.398 -12.117 1 96.31 78 GLU A C 1
ATOM 640 O O . GLU A 1 78 ? 15.773 -13.195 -12.305 1 96.31 78 GLU A O 1
ATOM 645 N N . LYS A 1 79 ? 14.375 -14.867 -11.633 1 97.5 79 LYS A N 1
ATOM 646 C CA . LYS A 1 79 ? 13.266 -13.969 -11.312 1 97.5 79 LYS A CA 1
ATOM 647 C C . LYS A 1 79 ? 13.398 -13.406 -9.898 1 97.5 79 LYS A C 1
ATOM 649 O O . LYS A 1 79 ? 12.625 -12.539 -9.5 1 97.5 79 LYS A O 1
ATOM 654 N N . GLY A 1 80 ? 14.414 -13.938 -9.156 1 96.94 80 GLY A N 1
ATOM 655 C CA . GLY A 1 80 ? 14.609 -13.484 -7.793 1 96.94 80 GLY A CA 1
ATOM 656 C C . GLY A 1 80 ? 13.438 -13.789 -6.883 1 96.94 80 GLY A C 1
ATOM 657 O O . GLY A 1 80 ? 12.984 -12.93 -6.129 1 96.94 80 GLY A O 1
ATOM 658 N N . LEU A 1 81 ? 12.867 -14.977 -6.98 1 97.94 81 LEU A N 1
ATOM 659 C CA . LEU A 1 81 ? 11.68 -15.352 -6.211 1 97.94 81 LEU A CA 1
ATOM 660 C C . LEU A 1 81 ? 12 -15.414 -4.723 1 97.94 81 LEU A C 1
ATOM 662 O O . LEU A 1 81 ? 13.078 -15.875 -4.332 1 97.94 81 LEU A O 1
ATOM 666 N N . LYS A 1 82 ? 11.109 -14.914 -3.924 1 97.56 82 LYS A N 1
ATOM 667 C CA . LYS A 1 82 ? 11.188 -14.945 -2.465 1 97.56 82 LYS A CA 1
ATOM 668 C C . LYS A 1 82 ? 9.922 -15.531 -1.858 1 97.56 82 LYS A C 1
ATOM 670 O O . LYS A 1 82 ? 8.875 -15.578 -2.512 1 97.56 82 LYS A O 1
ATOM 675 N N . LYS A 1 83 ? 10.164 -16 -0.636 1 98.19 83 LYS A N 1
ATOM 676 C CA . LYS A 1 83 ? 8.992 -16.438 0.123 1 98.19 83 LYS A CA 1
ATOM 677 C C . LYS A 1 83 ? 7.891 -15.375 0.082 1 98.19 83 LYS A C 1
ATOM 679 O O . LYS A 1 83 ? 8.156 -14.195 0.298 1 98.19 83 LYS A O 1
ATOM 684 N N . GLY A 1 84 ? 6.699 -15.812 -0.23 1 97.19 84 GLY A N 1
ATOM 685 C CA . GLY A 1 84 ? 5.566 -14.898 -0.233 1 97.19 84 GLY A CA 1
ATOM 686 C C . GLY A 1 84 ? 5.199 -14.406 -1.621 1 97.19 84 GLY A C 1
ATOM 687 O O . GLY A 1 84 ? 4.094 -13.914 -1.837 1 97.19 84 GLY A O 1
ATOM 688 N N . ASP A 1 85 ? 6.109 -14.531 -2.598 1 98.19 85 ASP A N 1
ATOM 689 C CA . ASP A 1 85 ? 5.746 -14.242 -3.98 1 98.19 85 ASP A CA 1
ATOM 690 C C . ASP A 1 85 ? 4.66 -15.195 -4.473 1 98.19 85 ASP A C 1
ATOM 692 O O . ASP A 1 85 ? 4.465 -16.266 -3.9 1 98.19 85 ASP A O 1
ATOM 696 N N . ARG A 1 86 ? 3.938 -14.758 -5.438 1 98.5 86 ARG A N 1
ATOM 697 C CA . ARG A 1 86 ? 2.914 -15.594 -6.051 1 98.5 86 ARG A CA 1
ATOM 698 C C . ARG A 1 86 ? 3.34 -16.047 -7.445 1 98.5 86 ARG A C 1
ATOM 700 O O . ARG A 1 86 ? 3.77 -15.234 -8.266 1 98.5 86 ARG A O 1
ATOM 707 N N . VAL A 1 87 ? 3.273 -17.328 -7.676 1 98.81 87 VAL A N 1
ATOM 708 C CA . VAL A 1 87 ? 3.535 -17.875 -9 1 98.81 87 VAL A CA 1
ATOM 709 C C . VAL A 1 87 ? 2.244 -18.438 -9.594 1 98.81 87 VAL A C 1
ATOM 711 O O . VAL A 1 87 ? 1.463 -19.078 -8.891 1 98.81 87 VAL A O 1
ATOM 714 N N . LYS A 1 88 ? 2.035 -18.172 -10.914 1 98.69 88 LYS A N 1
ATOM 715 C CA . LYS A 1 88 ? 0.866 -18.656 -11.641 1 98.69 88 LYS A CA 1
ATOM 716 C C . LYS A 1 88 ? 1.27 -19.297 -12.969 1 98.69 88 LYS A C 1
ATOM 718 O O . LYS A 1 88 ? 2.135 -18.766 -13.672 1 98.69 88 LYS A O 1
ATOM 723 N N . LEU A 1 89 ? 0.706 -20.359 -13.234 1 98.75 89 LEU A N 1
ATOM 724 C CA . LEU A 1 89 ? 0.7 -20.922 -14.578 1 98.75 89 LEU A CA 1
ATOM 725 C C . LEU A 1 89 ? -0.663 -20.75 -15.234 1 98.75 89 LEU A C 1
ATOM 727 O O . LEU A 1 89 ? -1.685 -21.172 -14.688 1 98.75 89 LEU A O 1
ATOM 731 N N . ILE A 1 90 ? -0.656 -20.078 -16.344 1 98.19 90 ILE A N 1
ATOM 732 C CA . ILE A 1 90 ? -1.87 -19.844 -17.125 1 98.19 90 ILE A CA 1
ATOM 733 C C . ILE A 1 90 ? -1.895 -20.766 -18.328 1 98.19 90 ILE A C 1
ATOM 735 O O . ILE A 1 90 ? -0.906 -20.875 -19.062 1 98.19 90 ILE A O 1
ATOM 739 N N . MET A 1 91 ? -2.998 -21.484 -18.484 1 97.44 91 MET A N 1
ATOM 740 C CA . MET A 1 91 ? -3.139 -22.438 -19.578 1 97.44 91 MET A CA 1
ATOM 741 C C . MET A 1 91 ? -4.086 -21.906 -20.641 1 97.44 91 MET A C 1
ATOM 743 O O . MET A 1 91 ? -5.121 -21.312 -20.328 1 97.44 91 MET A O 1
ATOM 747 N N . GLN A 1 92 ? -3.611 -21.938 -21.812 1 94.19 92 GLN A N 1
ATOM 748 C CA . GLN A 1 92 ? -4.461 -21.641 -22.969 1 94.19 92 GLN A CA 1
ATOM 749 C C . GLN A 1 92 ? -4.691 -22.891 -23.812 1 94.19 92 GLN A C 1
ATOM 751 O O . GLN A 1 92 ? -3.744 -23.609 -24.141 1 94.19 92 GLN A O 1
ATOM 756 N N . VAL A 1 93 ? -5.938 -23.203 -24 1 88.38 93 VAL A N 1
ATOM 757 C CA . VAL A 1 93 ? -6.273 -24.344 -24.844 1 88.38 93 VAL A CA 1
ATOM 758 C C . VAL A 1 93 ? -6.812 -23.859 -26.188 1 88.38 93 VAL A C 1
ATOM 760 O O . VAL A 1 93 ? -7.793 -23.125 -26.234 1 88.38 93 VAL A O 1
ATOM 763 N N . GLU A 1 94 ? -6 -24.203 -27.156 1 84 94 GLU A N 1
ATOM 764 C CA . GLU A 1 94 ? -6.426 -23.859 -28.516 1 84 94 GLU A CA 1
ATOM 765 C C . GLU A 1 94 ? -7.445 -24.875 -29.047 1 84 94 GLU A C 1
ATOM 767 O O . GLU A 1 94 ? -7.656 -25.922 -28.438 1 84 94 GLU A O 1
ATOM 772 N N . GLY A 1 95 ? -8.188 -24.516 -30.141 1 78.75 95 GLY A N 1
ATOM 773 C CA . GLY A 1 95 ? -9.211 -25.328 -30.766 1 78.75 95 GLY A CA 1
ATOM 774 C C . GLY A 1 95 ? -8.75 -26.734 -31.078 1 78.75 95 GLY A C 1
ATOM 775 O O . GLY A 1 95 ? -9.539 -27.688 -31 1 78.75 95 GLY A O 1
ATOM 776 N N . ASN A 1 96 ? -7.488 -26.984 -31.469 1 82.12 96 ASN A N 1
ATOM 777 C CA . ASN A 1 96 ? -6.973 -28.312 -31.781 1 82.12 96 ASN A CA 1
ATOM 778 C C . ASN A 1 96 ? -6.523 -29.047 -30.531 1 82.12 96 ASN A C 1
ATOM 780 O O . ASN A 1 96 ? -5.777 -30.031 -30.609 1 82.12 96 ASN A O 1
ATOM 784 N N . ALA A 1 97 ? -6.883 -28.531 -29.312 1 80.94 97 ALA A N 1
ATOM 785 C CA . ALA A 1 97 ? -6.645 -29.125 -28 1 80.94 97 ALA A CA 1
ATOM 786 C C . ALA A 1 97 ? -5.18 -29 -27.594 1 80.94 97 ALA A C 1
ATOM 788 O O . ALA A 1 97 ? -4.684 -29.766 -26.766 1 80.94 97 ALA A O 1
ATOM 789 N N . VAL A 1 98 ? -4.516 -28.078 -28.422 1 85.56 98 VAL A N 1
ATOM 790 C CA . VAL A 1 98 ? -3.129 -27.812 -28.047 1 85.56 98 VAL A CA 1
ATOM 791 C C . VAL A 1 98 ? -3.086 -26.875 -26.844 1 85.56 98 VAL A C 1
ATOM 793 O O . VAL A 1 98 ? -3.771 -25.844 -26.828 1 85.56 98 VAL A O 1
ATOM 796 N N . ARG A 1 99 ? -2.301 -27.359 -25.828 1 90.56 99 ARG A N 1
ATOM 797 C CA . ARG A 1 99 ? -2.148 -26.547 -24.625 1 90.56 99 ARG A CA 1
ATOM 798 C C . ARG A 1 99 ? -0.862 -25.719 -24.672 1 90.56 99 ARG A C 1
ATOM 800 O O . ARG A 1 99 ? 0.172 -26.219 -25.125 1 90.56 99 ARG A O 1
ATOM 807 N N . SER A 1 100 ? -1.044 -24.453 -24.359 1 94.38 100 SER A N 1
ATOM 808 C CA . SER A 1 100 ? 0.113 -23.594 -24.109 1 94.38 100 SER A CA 1
ATOM 809 C C . SER A 1 100 ? 0.079 -23 -22.703 1 94.38 100 SER A C 1
ATOM 811 O O . SER A 1 100 ? -0.995 -22.828 -22.125 1 94.38 100 SER A O 1
ATOM 813 N N . TYR A 1 101 ? 1.295 -22.828 -22.156 1 97.62 101 TYR A N 1
ATOM 814 C CA . TYR A 1 101 ? 1.37 -22.344 -20.797 1 97.62 101 TYR A CA 1
ATOM 815 C C . TYR A 1 101 ? 2.16 -21.031 -20.719 1 97.62 101 TYR A C 1
ATOM 817 O O . TYR A 1 101 ? 3.133 -20.859 -21.453 1 97.62 101 TYR A O 1
ATOM 825 N N . ARG A 1 102 ? 1.682 -20.156 -19.859 1 98.31 102 ARG A N 1
ATOM 826 C CA . ARG A 1 102 ? 2.426 -18.969 -19.438 1 98.31 102 ARG A CA 1
ATOM 827 C C . ARG A 1 102 ? 2.705 -19.016 -17.938 1 98.31 102 ARG A C 1
ATOM 829 O O . ARG A 1 102 ? 1.893 -19.531 -17.156 1 98.31 102 ARG A O 1
ATOM 836 N N . ILE A 1 103 ? 3.854 -18.531 -17.625 1 98.75 103 ILE A N 1
ATOM 837 C CA . ILE A 1 103 ? 4.199 -18.469 -16.219 1 98.75 103 ILE A CA 1
ATOM 838 C C . ILE A 1 103 ? 4.418 -17.016 -15.805 1 98.75 103 ILE A C 1
ATOM 840 O O . ILE A 1 103 ? 5.051 -16.234 -16.531 1 98.75 103 ILE A O 1
ATOM 844 N N . THR A 1 104 ? 3.814 -16.609 -14.641 1 98.38 104 THR A N 1
ATOM 845 C CA . THR A 1 104 ? 4.004 -15.273 -14.07 1 98.38 104 THR A CA 1
ATOM 846 C C . THR A 1 104 ? 4.34 -15.367 -12.586 1 98.38 104 THR A C 1
ATOM 848 O O . THR A 1 104 ? 3.969 -16.328 -11.914 1 98.38 104 THR A O 1
ATOM 851 N N . ALA A 1 105 ? 5.121 -14.445 -12.18 1 98.5 105 ALA A N 1
ATOM 852 C CA . ALA A 1 105 ? 5.414 -14.273 -10.758 1 98.5 105 ALA A CA 1
ATOM 853 C C . ALA A 1 105 ? 5.25 -12.82 -10.336 1 98.5 105 ALA A C 1
ATOM 855 O O . ALA A 1 105 ? 5.613 -11.906 -11.078 1 98.5 105 ALA A O 1
ATOM 856 N N . GLU A 1 106 ? 4.547 -12.742 -9.18 1 98.38 106 GLU A N 1
ATOM 857 C CA . GLU A 1 106 ? 4.27 -11.406 -8.672 1 98.38 106 GLU A CA 1
ATOM 858 C C . GLU A 1 106 ? 4.691 -11.273 -7.211 1 98.38 106 GLU A C 1
ATOM 860 O O . GLU A 1 106 ? 4.695 -12.258 -6.469 1 98.38 106 GLU A O 1
ATOM 865 N N . ARG A 1 107 ? 5.062 -10.047 -6.863 1 97.69 107 ARG A N 1
ATOM 866 C CA . ARG A 1 107 ? 5.445 -9.711 -5.496 1 97.69 107 ARG A CA 1
ATOM 867 C C . ARG A 1 107 ? 4.504 -8.672 -4.898 1 97.69 107 ARG A C 1
ATOM 869 O O . ARG A 1 107 ? 4.188 -7.672 -5.543 1 97.69 107 ARG A O 1
ATOM 876 N N . ASN A 1 108 ? 4.055 -9.055 -3.709 1 96.06 108 ASN A N 1
ATOM 877 C CA . ASN A 1 108 ? 3.166 -8.156 -2.982 1 96.06 108 ASN A CA 1
ATOM 878 C C . ASN A 1 108 ? 3.936 -7.012 -2.326 1 96.06 108 ASN A C 1
ATOM 880 O O . ASN A 1 108 ? 4.828 -7.246 -1.51 1 96.06 108 ASN A O 1
ATOM 884 N N . LEU A 1 109 ? 3.668 -5.777 -2.744 1 93.38 109 LEU A N 1
ATOM 885 C CA . LEU A 1 109 ? 4.27 -4.602 -2.125 1 93.38 109 LEU A CA 1
ATOM 886 C C . LEU A 1 109 ? 3.238 -3.83 -1.31 1 93.38 109 LEU A C 1
ATOM 888 O O . LEU A 1 109 ? 2.086 -3.691 -1.729 1 93.38 109 LEU A O 1
ATOM 892 N N . THR A 1 110 ? 3.574 -3.604 -0.112 1 91.5 110 THR A N 1
ATOM 893 C CA . THR A 1 110 ? 2.783 -2.688 0.703 1 91.5 110 THR A CA 1
ATOM 894 C C . THR A 1 110 ? 3.27 -1.252 0.531 1 91.5 110 THR A C 1
ATOM 896 O O . THR A 1 110 ? 4.449 -0.96 0.747 1 91.5 110 THR A O 1
ATOM 899 N N . MET A 1 111 ? 2.457 -0.405 -0.039 1 91.19 111 MET A N 1
ATOM 900 C CA . MET A 1 111 ? 2.814 1.002 -0.206 1 91.19 111 MET A CA 1
ATOM 901 C C . MET A 1 111 ? 1.941 1.892 0.673 1 91.19 111 MET A C 1
ATOM 903 O O . MET A 1 111 ? 0.741 1.652 0.809 1 91.19 111 MET A O 1
ATOM 907 N N . ARG A 1 112 ? 2.604 2.852 1.297 1 89.81 112 ARG A N 1
ATOM 908 C CA . ARG A 1 112 ? 1.885 3.895 2.023 1 89.81 112 ARG A CA 1
ATOM 909 C C . ARG A 1 112 ? 1.65 5.113 1.14 1 89.81 112 ARG A C 1
ATOM 911 O O . ARG A 1 112 ? 2.58 5.609 0.498 1 89.81 112 ARG A O 1
ATOM 918 N N . ILE A 1 113 ? 0.39 5.445 0.96 1 93.25 113 ILE A N 1
ATOM 919 C CA . ILE A 1 113 ? 0.059 6.645 0.203 1 93.25 113 ILE A CA 1
ATOM 920 C C . ILE A 1 113 ? -0.754 7.598 1.077 1 93.25 113 ILE A C 1
ATOM 922 O O . ILE A 1 113 ? -1.632 7.168 1.828 1 93.25 113 ILE A O 1
ATOM 926 N N . TRP A 1 114 ? -0.427 8.805 1.027 1 93.62 114 TRP A N 1
ATOM 927 C CA . TRP A 1 114 ? -1.233 9.836 1.676 1 93.62 114 TRP A CA 1
ATOM 928 C C . TRP A 1 114 ? -2.238 10.43 0.699 1 93.62 114 TRP A C 1
ATOM 930 O O . TRP A 1 114 ? -1.857 10.938 -0.359 1 93.62 114 TRP A O 1
ATOM 940 N N . ILE A 1 115 ? -3.486 10.375 1.009 1 94.94 115 ILE A N 1
ATOM 941 C CA . ILE A 1 115 ? -4.562 10.891 0.167 1 94.94 115 ILE A CA 1
ATOM 942 C C . ILE A 1 115 ? -5.32 11.984 0.911 1 94.94 115 ILE A C 1
ATOM 944 O O . ILE A 1 115 ? -5.562 11.875 2.115 1 94.94 115 ILE A O 1
ATOM 948 N N . PRO A 1 116 ? -5.684 13.109 0.141 1 95.81 116 PRO A N 1
ATOM 949 C CA . PRO A 1 116 ? -6.539 14.102 0.805 1 95.81 116 PRO A CA 1
ATOM 950 C C . PRO A 1 116 ? -7.777 13.477 1.441 1 95.81 116 PRO A C 1
ATOM 952 O O . PRO A 1 116 ? -8.445 12.641 0.819 1 95.81 116 PRO A O 1
ATOM 955 N N . VAL A 1 117 ? -8.047 13.914 2.672 1 96.62 117 VAL A N 1
ATOM 956 C CA . VAL A 1 117 ? -9.164 13.328 3.404 1 96.62 117 VAL A CA 1
ATOM 957 C C . VAL A 1 117 ? -10.477 13.648 2.689 1 96.62 117 VAL A C 1
ATOM 959 O O . VAL A 1 117 ? -11.469 12.922 2.84 1 96.62 117 VAL A O 1
ATOM 962 N N . GLU A 1 118 ? -10.5 14.68 1.927 1 93 118 GLU A N 1
ATOM 963 C CA . GLU A 1 118 ? -11.703 15.086 1.215 1 93 118 GLU A CA 1
ATOM 964 C C . GLU A 1 118 ? -12.156 14.016 0.229 1 93 118 GLU A C 1
ATOM 966 O O . GLU A 1 118 ? -13.312 13.992 -0.194 1 93 118 GLU A O 1
ATOM 971 N N . GLU A 1 119 ? -11.195 13.117 -0.105 1 89 119 GLU A N 1
ATOM 972 C CA . GLU A 1 119 ? -11.547 12.016 -1.003 1 89 119 GLU A CA 1
ATOM 973 C C . GLU A 1 119 ? -12.438 11 -0.308 1 89 119 GLU A C 1
ATOM 975 O O . GLU A 1 119 ? -13.078 10.18 -0.966 1 89 119 GLU A O 1
ATOM 980 N N . PHE A 1 120 ? -12.516 11.125 1.01 1 85.81 120 PHE A N 1
ATOM 981 C CA . PHE A 1 120 ? -13.305 10.18 1.786 1 85.81 120 PHE A CA 1
ATOM 982 C C . PHE A 1 120 ? -14.633 10.789 2.197 1 85.81 120 PHE A C 1
ATOM 984 O O . PHE A 1 120 ? -15.523 10.086 2.676 1 85.81 120 PHE A O 1
ATOM 991 N N . ALA A 1 121 ? -14.648 12.312 2.303 1 70.19 121 ALA A N 1
ATOM 992 C CA . ALA A 1 121 ? -15.797 13.039 2.834 1 70.19 121 ALA A CA 1
ATOM 993 C C . ALA A 1 121 ? -16.984 12.977 1.871 1 70.19 121 ALA A C 1
ATOM 995 O O . ALA A 1 121 ? -18.062 13.469 2.178 1 70.19 121 ALA A O 1
ATOM 996 N N . ARG A 1 122 ? -17.25 11.805 1.261 1 52.88 122 ARG A N 1
ATOM 997 C CA . ARG A 1 122 ? -18.531 11.836 0.548 1 52.88 122 ARG A CA 1
ATOM 998 C C . ARG A 1 122 ? -19.703 11.875 1.523 1 52.88 122 ARG A C 1
ATOM 1000 O O . ARG A 1 122 ? -19.609 11.367 2.643 1 52.88 122 ARG A O 1
ATOM 1007 N N . MET B 1 1 ? 6.59 33.125 -1.859 1 84.5 1 MET B N 1
ATOM 1008 C CA . MET B 1 1 ? 7.273 31.938 -1.316 1 84.5 1 MET B CA 1
ATOM 1009 C C . MET B 1 1 ? 6.336 31.125 -0.437 1 84.5 1 MET B C 1
ATOM 1011 O O . MET B 1 1 ? 5.461 31.672 0.227 1 84.5 1 MET B O 1
ATOM 1015 N N . GLU B 1 2 ? 6.254 29.734 -0.689 1 91.19 2 GLU B N 1
ATOM 1016 C CA . GLU B 1 2 ? 5.379 28.875 0.092 1 91.19 2 GLU B CA 1
ATOM 1017 C C . GLU B 1 2 ? 6.176 28.031 1.085 1 91.19 2 GLU B C 1
ATOM 1019 O O . GLU B 1 2 ? 7.289 27.594 0.782 1 91.19 2 GLU B O 1
ATOM 1024 N N . ALA B 1 3 ? 5.676 28 2.387 1 95.12 3 ALA B N 1
ATOM 1025 C CA . ALA B 1 3 ? 6.312 27.156 3.396 1 95.12 3 ALA B CA 1
ATOM 1026 C C . ALA B 1 3 ? 5.273 26.422 4.23 1 95.12 3 ALA B C 1
ATOM 1028 O O . ALA B 1 3 ? 4.137 26.875 4.367 1 95.12 3 ALA B O 1
ATOM 1029 N N . VAL B 1 4 ? 5.688 25.281 4.797 1 97.75 4 VAL B N 1
ATOM 1030 C CA . VAL B 1 4 ? 4.848 24.578 5.773 1 97.75 4 VAL B CA 1
ATOM 1031 C C . VAL B 1 4 ? 4.906 25.312 7.113 1 97.75 4 VAL B C 1
ATOM 1033 O O . VAL B 1 4 ? 5.953 25.344 7.766 1 97.75 4 VAL B O 1
ATOM 1036 N N . ALA B 1 5 ? 3.791 25.891 7.441 1 98.25 5 ALA B N 1
ATOM 1037 C CA . ALA B 1 5 ? 3.719 26.656 8.688 1 98.25 5 ALA B CA 1
ATOM 1038 C C . ALA B 1 5 ? 3.564 25.719 9.883 1 98.25 5 ALA B C 1
ATOM 1040 O O . ALA B 1 5 ? 4.031 26.031 10.984 1 98.25 5 ALA B O 1
AT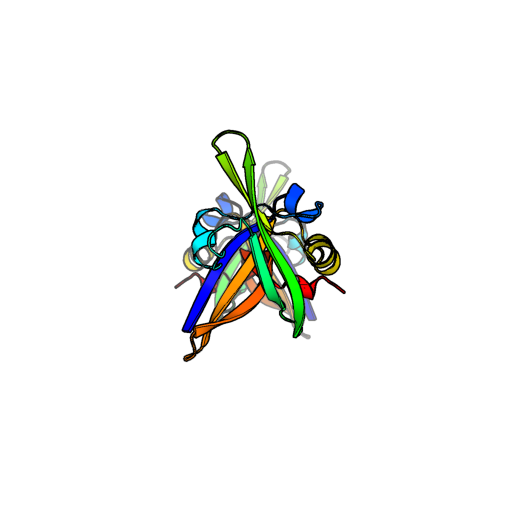OM 1041 N N . MET B 1 6 ? 2.781 24.609 9.664 1 98.69 6 MET B N 1
ATOM 1042 C CA . MET B 1 6 ? 2.535 23.641 10.719 1 98.69 6 MET B CA 1
ATOM 1043 C C . MET B 1 6 ? 2.172 22.281 10.133 1 98.69 6 MET B C 1
ATOM 1045 O O . MET B 1 6 ? 1.425 22.203 9.156 1 98.69 6 MET B O 1
ATOM 1049 N N . GLU B 1 7 ? 2.744 21.281 10.742 1 98.69 7 GLU B N 1
ATOM 1050 C CA . GLU B 1 7 ? 2.385 19.906 10.367 1 98.69 7 GLU B CA 1
ATOM 1051 C C . GLU B 1 7 ? 2.391 18.984 11.586 1 98.69 7 GLU B C 1
ATOM 1053 O O . GLU B 1 7 ? 3.305 19.047 12.414 1 98.69 7 GLU B O 1
ATOM 1058 N N . LYS B 1 8 ? 1.388 18.219 11.68 1 98.56 8 LYS B N 1
ATOM 1059 C CA . LYS B 1 8 ? 1.375 17.219 12.75 1 98.56 8 LYS B CA 1
ATOM 1060 C C . LYS B 1 8 ? 0.424 16.078 12.414 1 98.56 8 LYS B C 1
ATOM 1062 O O . LYS B 1 8 ? -0.402 16.188 11.508 1 98.56 8 LYS B O 1
ATOM 1067 N N . SER B 1 9 ? 0.592 15.039 13.164 1 98.69 9 SER B N 1
ATOM 1068 C CA . SER B 1 9 ? -0.38 13.945 13.141 1 98.69 9 SER B CA 1
ATOM 1069 C C . SER B 1 9 ? -1.558 14.242 14.062 1 98.69 9 SER B C 1
ATOM 1071 O O . SER B 1 9 ? -1.372 14.734 15.18 1 98.69 9 SER B O 1
ATOM 1073 N N . VAL B 1 10 ? -2.693 13.906 13.625 1 98.69 10 VAL B N 1
ATOM 1074 C CA . VAL B 1 10 ? -3.914 14.094 14.398 1 98.69 10 VAL B CA 1
ATOM 1075 C C . VAL B 1 10 ? -3.973 13.07 15.531 1 98.69 10 VAL B C 1
ATOM 1077 O O . VAL B 1 10 ? -3.809 11.867 15.297 1 98.69 10 VAL B O 1
ATOM 1080 N N . SER B 1 11 ? -4.152 13.594 16.75 1 98.69 11 SER B N 1
ATOM 1081 C CA . SER B 1 11 ? -4.371 12.703 17.891 1 98.69 11 SER B CA 1
ATOM 1082 C C . SER B 1 11 ? -5.852 12.391 18.062 1 98.69 11 SER B C 1
ATOM 1084 O O . SER B 1 11 ? -6.703 12.977 17.391 1 98.69 11 SER B O 1
ATOM 1086 N N . LYS B 1 12 ? -6.133 11.422 18.922 1 97.81 12 LYS B N 1
ATOM 1087 C CA . LYS B 1 12 ? -7.527 11.117 19.219 1 97.81 12 LYS B CA 1
ATOM 1088 C C . LYS B 1 12 ? -8.266 12.359 19.719 1 97.81 12 LYS B C 1
ATOM 1090 O O . LYS B 1 12 ? -9.359 12.656 19.25 1 97.81 12 LYS B O 1
ATOM 1095 N N . SER B 1 13 ? -7.582 13.062 20.578 1 97.88 13 SER B N 1
ATOM 1096 C CA . SER B 1 13 ? -8.211 14.25 21.156 1 97.8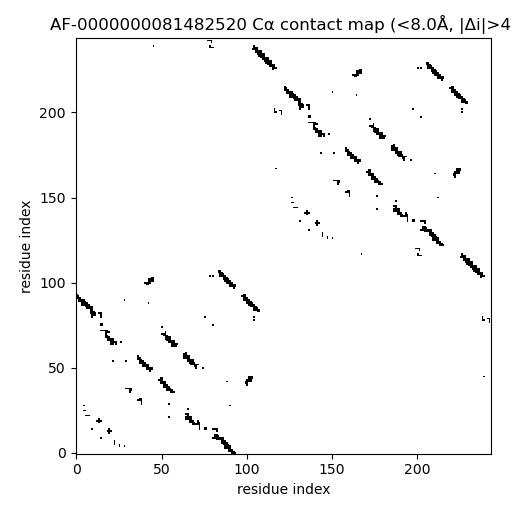8 13 SER B CA 1
ATOM 1097 C C . SER B 1 13 ? -8.375 15.352 20.109 1 97.88 13 SER B C 1
ATOM 1099 O O . SER B 1 13 ? -9.383 16.062 20.109 1 97.88 13 SER B O 1
ATOM 1101 N N . ASP B 1 14 ? -7.461 15.5 19.203 1 98.44 14 ASP B N 1
ATOM 1102 C CA . ASP B 1 14 ? -7.574 16.5 18.141 1 98.44 14 ASP B CA 1
ATOM 1103 C C . ASP B 1 14 ? -8.828 16.266 17.297 1 98.44 14 ASP B C 1
ATOM 1105 O O . ASP B 1 14 ? -9.484 17.219 16.875 1 98.44 14 ASP B O 1
ATOM 1109 N N . ALA B 1 15 ? -9.109 15.016 17.031 1 98.19 15 ALA B N 1
ATOM 1110 C CA . ALA B 1 15 ? -10.172 14.656 16.094 1 98.19 15 ALA B CA 1
ATOM 1111 C C . ALA B 1 15 ? -11.547 14.867 16.719 1 98.19 15 ALA B C 1
ATOM 1113 O O . ALA B 1 15 ? -12.547 15.016 16 1 98.19 15 ALA B O 1
ATOM 1114 N N . THR B 1 16 ? -11.586 14.914 18.047 1 97.5 16 THR B N 1
ATOM 1115 C CA . THR B 1 16 ? -12.898 14.844 18.672 1 97.5 16 THR B CA 1
ATOM 1116 C C . THR B 1 16 ? -13.18 16.109 19.484 1 97.5 16 THR B C 1
ATOM 1118 O O . THR B 1 16 ? -14.336 16.406 19.797 1 97.5 16 THR B O 1
ATOM 1121 N N . ASN B 1 17 ? -12.133 16.859 19.797 1 97.69 17 ASN B N 1
ATOM 1122 C CA . ASN B 1 17 ? -12.305 18.031 20.625 1 97.69 17 ASN B CA 1
ATOM 1123 C C . ASN B 1 17 ? -12.516 19.297 19.797 1 97.69 17 ASN B C 1
ATOM 1125 O O . ASN B 1 17 ? -12.445 19.25 18.562 1 97.69 17 ASN B O 1
ATOM 1129 N N . ASN B 1 18 ? -12.812 20.344 20.531 1 97.75 18 ASN B N 1
ATOM 1130 C CA . ASN B 1 18 ? -13.016 21.641 19.891 1 97.75 18 ASN B CA 1
ATOM 1131 C C . ASN B 1 18 ? -11.695 22.297 19.516 1 97.75 18 ASN B C 1
ATOM 1133 O O . ASN B 1 18 ? -11.68 23.312 18.812 1 97.75 18 ASN B O 1
ATOM 1137 N N . ARG B 1 19 ? -10.648 21.672 20.016 1 97.94 19 ARG B N 1
ATOM 1138 C CA . ARG B 1 19 ? -9.336 22.234 19.766 1 97.94 19 ARG B CA 1
ATOM 1139 C C . ARG B 1 19 ? -8.32 21.156 19.406 1 97.94 19 ARG B C 1
ATOM 1141 O O . ARG B 1 19 ? -8.531 19.984 19.703 1 97.94 19 ARG B O 1
ATOM 1148 N N . MET B 1 20 ? -7.301 21.5 18.734 1 98.44 20 MET B N 1
ATOM 1149 C CA . MET B 1 20 ? -6.145 20.656 18.422 1 98.44 20 MET B CA 1
ATOM 1150 C C . MET B 1 20 ? -4.891 21.203 19.109 1 98.44 20 MET B C 1
ATOM 1152 O O . MET B 1 20 ? -4.648 22.406 19.109 1 98.44 20 MET B O 1
ATOM 1156 N N . GLU B 1 21 ? -4.227 20.25 19.656 1 98.25 21 GLU B N 1
ATOM 1157 C CA . GLU B 1 21 ? -2.91 20.656 20.141 1 98.25 21 GLU B CA 1
ATOM 1158 C C . GLU B 1 21 ? -2.037 21.156 19 1 98.25 21 GLU B C 1
ATOM 1160 O O . GLU B 1 21 ? -2.037 20.578 17.906 1 98.25 21 GLU B O 1
ATOM 1165 N N . PHE B 1 22 ? -1.332 22.234 19.234 1 98.56 22 PHE B N 1
ATOM 1166 C CA . PHE B 1 22 ? -0.548 22.922 18.219 1 98.56 22 PHE B CA 1
ATOM 1167 C C . PHE B 1 22 ? 0.941 22.844 18.531 1 98.56 22 PHE B C 1
ATOM 1169 O O . PHE B 1 22 ? 1.354 23.078 19.672 1 98.56 22 PHE B O 1
ATOM 1176 N N . PRO B 1 23 ? 1.761 22.406 17.562 1 97.88 23 PRO B N 1
ATOM 1177 C CA . PRO B 1 23 ? 3.195 22.297 17.844 1 97.88 23 PRO B CA 1
ATOM 1178 C C . PRO B 1 23 ? 3.816 23.641 18.219 1 97.88 23 PRO B C 1
ATOM 1180 O O . PRO B 1 23 ? 3.668 24.625 17.484 1 97.88 23 PRO B O 1
ATOM 1183 N N . MET B 1 24 ? 4.648 23.641 19.219 1 96.62 24 MET B N 1
ATOM 1184 C CA . MET B 1 24 ? 5.273 24.859 19.75 1 96.62 24 MET B CA 1
ATOM 1185 C C . MET B 1 24 ? 6.18 25.5 18.703 1 96.62 24 MET B C 1
ATOM 1187 O O . MET B 1 24 ? 6.16 26.719 18.516 1 96.62 24 MET B O 1
ATOM 1191 N N . LYS B 1 25 ? 6.902 24.719 18.016 1 96.69 25 LYS B N 1
ATOM 1192 C CA . LYS B 1 25 ? 7.867 25.234 17.047 1 96.69 25 LYS B CA 1
ATOM 1193 C C . LYS B 1 25 ? 7.172 25.969 15.914 1 96.69 25 LYS B C 1
ATOM 1195 O O . LYS B 1 25 ? 7.793 26.766 15.211 1 96.69 25 LYS B O 1
ATOM 1200 N N . SER B 1 26 ? 5.93 25.688 15.734 1 97.88 26 SER B N 1
ATOM 1201 C CA . SER B 1 26 ? 5.199 26.25 14.602 1 97.88 26 SER B CA 1
ATOM 1202 C C . SER B 1 26 ? 4.633 27.625 14.938 1 97.88 26 SER B C 1
ATOM 1204 O O . SER B 1 26 ? 4.211 28.375 14.047 1 97.88 26 SER B O 1
ATOM 1206 N N . LEU B 1 27 ? 4.723 28.078 16.141 1 96.69 27 LEU B N 1
ATOM 1207 C CA . LEU B 1 27 ? 4.129 29.344 16.578 1 96.69 27 LEU B CA 1
ATOM 1208 C C . LEU B 1 27 ? 4.785 30.531 15.875 1 96.69 27 LEU B C 1
ATOM 1210 O O . LEU B 1 27 ? 4.137 31.547 15.633 1 96.69 27 LEU B O 1
ATOM 1214 N N . LYS B 1 28 ? 5.965 30.406 15.547 1 94.25 28 LYS B N 1
ATOM 1215 C CA . LYS B 1 28 ? 6.727 31.484 14.922 1 94.25 28 LYS B CA 1
ATOM 1216 C C . LYS B 1 28 ? 6.09 31.906 13.609 1 94.25 28 LYS B C 1
ATOM 1218 O O . LYS B 1 28 ? 6.309 33.031 13.141 1 94.25 28 LYS B O 1
ATOM 1223 N N . ASN B 1 29 ? 5.293 31.016 13.078 1 95.75 29 ASN B N 1
ATOM 1224 C CA . ASN B 1 29 ? 4.695 31.281 11.773 1 95.75 29 ASN B CA 1
ATOM 1225 C C . ASN B 1 29 ? 3.354 32 11.906 1 95.75 29 ASN B C 1
ATOM 1227 O O . ASN B 1 29 ? 2.74 32.375 10.906 1 95.75 29 ASN B O 1
ATOM 1231 N N . PHE B 1 30 ? 2.994 32.281 13.102 1 96.31 30 PHE B N 1
ATOM 1232 C CA . PHE B 1 30 ? 1.721 32.906 13.414 1 96.31 30 PHE B CA 1
ATOM 1233 C C . PHE B 1 30 ? 1.927 34.125 14.32 1 96.31 30 PHE B C 1
ATOM 1235 O O . PHE B 1 30 ? 2.062 33.969 15.531 1 96.31 30 PHE B O 1
ATOM 1242 N N . PRO B 1 31 ? 1.895 35.25 13.664 1 93.81 31 PRO B N 1
ATOM 1243 C CA . PRO B 1 31 ? 2.301 36.469 14.352 1 93.81 31 PRO B CA 1
ATOM 1244 C C . PRO B 1 31 ? 1.337 36.875 15.469 1 93.81 31 PRO B C 1
ATOM 1246 O O . PRO B 1 31 ? 0.465 37.719 15.266 1 93.81 31 PRO B O 1
ATOM 1249 N N . ILE B 1 32 ? 1.571 36.375 16.609 1 94.25 32 ILE B N 1
ATOM 1250 C CA . ILE B 1 32 ? 0.804 36.75 17.797 1 94.25 32 ILE B CA 1
ATOM 1251 C C . ILE B 1 32 ? 1.22 38.156 18.266 1 94.25 32 ILE B C 1
ATOM 1253 O O . ILE B 1 32 ? 2.391 38.375 18.562 1 94.25 32 ILE B O 1
ATOM 1257 N N . PRO B 1 33 ? 0.203 39.062 18.266 1 94.31 33 PRO B N 1
ATOM 1258 C CA . PRO B 1 33 ? 0.544 40.438 18.656 1 94.31 33 PRO B CA 1
ATOM 1259 C C . PRO B 1 33 ? 1.098 40.531 20.078 1 94.31 33 PRO B C 1
ATOM 1261 O O . PRO B 1 33 ? 0.746 39.719 20.938 1 94.31 33 PRO B O 1
ATOM 1264 N N . ALA B 1 34 ? 1.849 41.562 20.203 1 92.12 34 ALA B N 1
ATOM 1265 C CA . ALA B 1 34 ? 2.393 41.812 21.547 1 92.12 34 ALA B CA 1
ATOM 1266 C C . ALA B 1 34 ? 1.274 42.031 22.562 1 92.12 34 ALA B C 1
ATOM 1268 O O . ALA B 1 34 ? 0.316 42.75 22.281 1 92.12 34 ALA B O 1
ATOM 1269 N N . GLY B 1 35 ? 1.353 41.375 23.703 1 93.19 35 GLY B N 1
ATOM 1270 C CA . GLY B 1 35 ? 0.36 41.562 24.75 1 93.19 35 GLY B CA 1
ATOM 1271 C C . GLY B 1 35 ? -0.824 40.625 24.609 1 93.19 35 GLY B C 1
ATOM 1272 O O . GLY B 1 35 ? -1.721 40.594 25.453 1 93.19 35 GLY B O 1
ATOM 1273 N N . GLN B 1 36 ? -0.849 39.938 23.5 1 94.94 36 GLN B N 1
ATOM 1274 C CA . GLN B 1 36 ? -1.903 38.938 23.297 1 94.94 36 GLN B CA 1
ATOM 1275 C C . GLN B 1 36 ? -1.353 37.531 23.359 1 94.94 36 GLN B C 1
ATOM 1277 O O . GLN B 1 36 ? -0.136 37.312 23.328 1 94.94 36 GLN B O 1
ATOM 1282 N N . ASN B 1 37 ? -2.244 36.594 23.594 1 96.12 37 ASN B N 1
ATOM 1283 C CA . ASN B 1 37 ? -1.827 35.219 23.641 1 96.12 37 ASN B CA 1
ATOM 1284 C C . ASN B 1 37 ? -2.463 34.406 22.516 1 96.12 37 ASN B C 1
ATOM 1286 O O . ASN B 1 37 ? -2.566 33.156 22.625 1 96.12 37 ASN B O 1
ATOM 1290 N N . TYR B 1 38 ? -2.984 35.094 21.5 1 97.75 38 TYR B N 1
ATOM 1291 C CA . TYR B 1 38 ? -3.623 34.375 20.422 1 97.75 38 TYR B CA 1
ATOM 1292 C C . TYR B 1 38 ? -3.492 35.125 19.109 1 97.75 38 TYR B C 1
ATOM 1294 O O . TYR B 1 38 ? -3.113 36.281 19.078 1 97.75 38 TYR B O 1
ATOM 1302 N N . PHE B 1 39 ? -3.709 34.5 18.031 1 97.62 39 PHE B N 1
ATOM 1303 C CA . PHE B 1 39 ? -3.713 35.031 16.672 1 97.62 39 PHE B CA 1
ATOM 1304 C C . PHE B 1 39 ? -4.84 34.406 15.859 1 97.62 39 PHE B C 1
ATOM 1306 O O . PHE B 1 39 ? -4.965 33.156 15.805 1 97.62 39 PHE B O 1
ATOM 1313 N N . ASN B 1 40 ? -5.668 35.219 15.297 1 98.12 40 ASN B N 1
ATOM 1314 C CA . ASN B 1 40 ? -6.73 34.75 14.414 1 98.12 40 ASN B CA 1
ATOM 1315 C C . ASN B 1 40 ? -6.285 34.719 12.961 1 98.12 40 ASN B C 1
ATOM 1317 O O . ASN B 1 40 ? -5.602 35.656 12.508 1 98.12 40 ASN B O 1
ATOM 1321 N N . PHE B 1 41 ? -6.742 33.719 12.281 1 97.56 41 PHE B N 1
ATOM 1322 C CA . PHE B 1 41 ? -6.406 33.656 10.867 1 97.56 41 PHE B CA 1
ATOM 1323 C C . PHE B 1 41 ? -7.43 32.812 10.102 1 97.56 41 PHE B C 1
ATOM 1325 O O . PHE B 1 41 ? -8.25 32.125 10.711 1 97.56 41 PHE B O 1
ATOM 1332 N N . VAL B 1 42 ? -7.391 32.938 8.828 1 98.19 42 VAL B N 1
ATOM 1333 C CA . VAL B 1 42 ? -8.227 32.156 7.926 1 98.19 42 VAL B CA 1
ATOM 1334 C C . VAL B 1 42 ? -7.355 31.25 7.055 1 98.19 42 VAL B C 1
ATOM 1336 O O . VAL B 1 42 ? -6.309 31.688 6.562 1 98.19 42 VAL B O 1
ATOM 1339 N N . ALA B 1 43 ? -7.766 30.031 6.969 1 98.5 43 ALA B N 1
ATOM 1340 C CA . ALA B 1 43 ? -7.102 29.094 6.055 1 98.5 43 ALA B CA 1
ATOM 1341 C C . ALA B 1 43 ? -8.086 28.547 5.027 1 98.5 43 ALA B C 1
ATOM 1343 O O . ALA B 1 43 ? -9.234 28.25 5.355 1 98.5 43 ALA B O 1
ATOM 1344 N N . VAL B 1 44 ? -7.66 28.359 3.859 1 98.31 44 VAL B N 1
ATOM 1345 C CA . VAL B 1 44 ? -8.484 27.828 2.777 1 98.31 44 VAL B CA 1
ATOM 1346 C C . VAL B 1 44 ? -8.172 26.359 2.559 1 98.31 44 VAL B C 1
ATOM 1348 O O . VAL B 1 44 ? -7.004 25.969 2.467 1 98.31 44 VAL B O 1
ATOM 1351 N N . ASP B 1 45 ? -9.227 25.516 2.539 1 97.62 45 ASP B N 1
ATOM 1352 C CA . ASP B 1 45 ? -8.969 24.094 2.338 1 97.62 45 ASP B CA 1
ATOM 1353 C C . ASP B 1 45 ? -8.859 23.75 0.852 1 97.62 45 ASP B C 1
ATOM 1355 O O . ASP B 1 45 ? -8.859 24.656 0.007 1 97.62 45 ASP B O 1
ATOM 1359 N N . THR B 1 46 ? -8.703 22.516 0.511 1 94.75 46 THR B N 1
ATOM 1360 C CA . THR B 1 46 ? -8.43 22.062 -0.845 1 94.75 46 THR B CA 1
ATOM 1361 C C . THR B 1 46 ? -9.648 22.25 -1.743 1 94.75 46 THR B C 1
ATOM 1363 O O . THR B 1 46 ? -9.523 22.234 -2.971 1 94.75 46 THR B O 1
ATOM 1366 N N . LEU B 1 47 ? -10.75 22.484 -1.091 1 94.69 47 LEU B N 1
ATOM 1367 C CA . LEU B 1 47 ? -11.984 22.672 -1.847 1 94.69 47 LEU B CA 1
ATOM 1368 C C . LEU B 1 47 ? -12.328 24.156 -1.976 1 94.69 47 LEU B C 1
ATOM 1370 O O . LEU B 1 47 ? -13.383 24.516 -2.504 1 94.69 47 LEU B O 1
ATOM 1374 N N . GLY B 1 48 ? -11.516 24.969 -1.456 1 95.62 48 GLY B N 1
ATOM 1375 C CA . GLY B 1 48 ? -11.711 26.406 -1.556 1 95.62 48 GLY B CA 1
ATOM 1376 C C . GLY B 1 48 ? -12.531 26.969 -0.41 1 95.62 48 GLY B C 1
ATOM 1377 O O . GLY B 1 48 ? -12.812 28.172 -0.38 1 95.62 48 GLY B O 1
ATOM 1378 N N . ARG B 1 49 ? -12.914 26.156 0.514 1 97.25 49 ARG B N 1
ATOM 1379 C CA . AR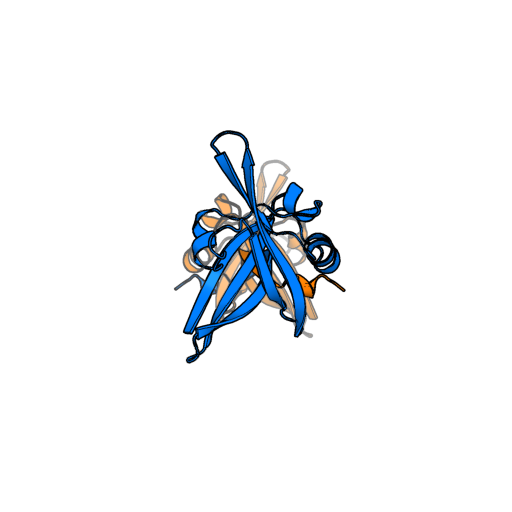G B 1 49 ? -13.656 26.625 1.678 1 97.25 49 ARG B CA 1
ATOM 1380 C C . ARG B 1 49 ? -12.742 27.344 2.668 1 97.25 49 ARG B C 1
ATOM 1382 O O . ARG B 1 49 ? -11.625 26.875 2.928 1 97.25 49 ARG B O 1
ATOM 1389 N N . ARG B 1 50 ? -13.305 28.453 3.225 1 98.62 50 ARG B N 1
ATOM 1390 C CA . ARG B 1 50 ? -12.562 29.234 4.207 1 98.62 50 ARG B CA 1
ATOM 1391 C C . ARG B 1 50 ? -12.906 28.812 5.629 1 98.62 50 ARG B C 1
ATOM 1393 O O . ARG B 1 50 ? -14.078 28.594 5.949 1 98.62 50 ARG B O 1
ATOM 1400 N N . TRP B 1 51 ? -11.898 28.672 6.438 1 98.69 51 TRP B N 1
ATOM 1401 C CA . TRP B 1 51 ? -12.031 28.266 7.832 1 98.69 51 TRP B CA 1
ATOM 1402 C C . TRP B 1 51 ? -11.398 29.297 8.758 1 98.69 51 TRP B C 1
ATOM 1404 O O . TRP B 1 51 ? -10.227 29.656 8.594 1 98.69 51 TRP B O 1
ATOM 1414 N N . GLY B 1 52 ? -12.109 29.734 9.719 1 98.75 52 GLY B N 1
ATOM 1415 C CA . GLY B 1 52 ? -11.57 30.625 10.734 1 98.75 52 GLY B CA 1
ATOM 1416 C C . GLY B 1 52 ? -11.016 29.875 11.938 1 98.75 52 GLY B C 1
ATOM 1417 O O . GLY B 1 52 ? -11.727 29.109 12.586 1 98.75 52 GLY B O 1
ATOM 1418 N N . PHE B 1 53 ? -9.695 30.141 12.164 1 98.75 53 PHE B N 1
ATOM 1419 C CA . PHE B 1 53 ? -9.039 29.484 13.289 1 98.75 53 PHE B CA 1
ATOM 1420 C C . PHE B 1 53 ? -8.406 30.5 14.219 1 98.75 53 PHE B C 1
ATOM 1422 O O . PHE B 1 53 ? -8.289 31.688 13.867 1 98.75 53 PHE B O 1
ATOM 1429 N N . LYS B 1 54 ? -8.148 30.016 15.352 1 98.69 54 LYS B N 1
ATOM 1430 C CA . LYS B 1 54 ? -7.414 30.75 16.375 1 98.69 54 LYS B CA 1
ATOM 1431 C C . LYS B 1 54 ? -6.281 29.906 16.969 1 98.69 54 LYS B C 1
ATOM 1433 O O . LYS B 1 54 ? -6.504 28.781 17.391 1 98.69 54 LYS B O 1
ATOM 1438 N N . VAL B 1 55 ? -5.086 30.438 16.891 1 98.56 55 VAL B N 1
ATOM 1439 C CA . VAL B 1 55 ? -4.012 29.812 17.656 1 98.56 55 VAL B CA 1
ATOM 1440 C C . VAL B 1 55 ? -3.826 30.562 18.984 1 98.56 55 VAL B C 1
ATOM 1442 O O . VAL B 1 55 ? -3.678 31.781 18.984 1 98.56 55 VAL B O 1
ATOM 1445 N N . SER B 1 56 ? -3.871 29.797 20.016 1 98.19 56 SER B N 1
ATOM 1446 C CA . SER B 1 56 ? -3.75 30.422 21.328 1 98.19 56 SER B CA 1
ATOM 1447 C C . SER B 1 56 ? -2.797 29.656 22.234 1 98.19 56 SER B C 1
ATOM 1449 O O . SER B 1 56 ? -2.596 28.453 22.031 1 98.19 56 SER B O 1
ATOM 1451 N N . ILE B 1 57 ? -2.186 30.359 23.156 1 97.44 57 ILE B N 1
ATOM 1452 C CA . ILE B 1 57 ? -1.281 29.766 24.141 1 97.44 57 ILE B CA 1
ATOM 1453 C C . ILE B 1 57 ? -1.957 29.719 25.516 1 97.44 57 ILE B C 1
ATOM 1455 O O . ILE B 1 57 ? -2.396 30.75 26.031 1 97.44 57 ILE B O 1
ATOM 1459 N N . ARG B 1 58 ? -2.074 28.5 25.969 1 93.94 58 ARG B N 1
ATOM 1460 C CA . ARG B 1 58 ? -2.559 28.312 27.344 1 93.94 58 ARG B CA 1
ATOM 1461 C C . ARG B 1 58 ? -1.415 27.938 28.281 1 93.94 58 ARG B C 1
ATOM 1463 O O . ARG B 1 58 ? -0.631 27.031 27.984 1 93.94 58 ARG B O 1
ATOM 1470 N N . ASN B 1 59 ? -1.376 28.656 29.422 1 91.06 59 ASN B N 1
ATOM 1471 C CA . ASN B 1 59 ? -0.331 28.375 30.391 1 91.06 59 ASN B CA 1
ATOM 1472 C C . ASN B 1 59 ? -0.805 27.375 31.438 1 91.06 59 ASN B C 1
ATOM 1474 O O . ASN B 1 59 ? -1.78 27.625 32.156 1 91.06 59 ASN B O 1
ATOM 1478 N N . VAL B 1 60 ? -0.226 26.172 31.344 1 92 60 VAL B N 1
ATOM 1479 C CA . VAL B 1 60 ? -0.452 25.188 32.406 1 92 60 VAL B CA 1
ATOM 1480 C C . VAL B 1 60 ? 0.749 25.156 33.344 1 92 60 VAL B C 1
ATOM 1482 O O . VAL B 1 60 ? 1.757 24.5 33.062 1 92 60 VAL B O 1
ATOM 1485 N N . GLY B 1 61 ? 0.687 25.828 34.5 1 91.69 61 GLY B N 1
ATOM 1486 C CA . GLY B 1 61 ? 1.888 26.078 35.281 1 91.69 61 GLY B CA 1
ATOM 1487 C C . GLY B 1 61 ? 2.945 26.844 34.531 1 91.69 61 GLY B C 1
ATOM 1488 O O . GLY B 1 61 ? 2.678 27.938 34 1 91.69 61 GLY B O 1
ATOM 1489 N N . ARG B 1 62 ? 4.121 26.328 34.312 1 92 62 ARG B N 1
ATOM 1490 C CA . ARG B 1 62 ? 5.215 26.969 33.594 1 92 62 ARG B CA 1
ATOM 1491 C C . ARG B 1 62 ? 5.219 26.547 32.125 1 92 62 ARG B C 1
ATOM 1493 O O . ARG B 1 62 ? 5.984 27.094 31.328 1 92 62 ARG B O 1
ATOM 1500 N N . TYR B 1 63 ? 4.266 25.547 31.891 1 93.12 63 TYR B N 1
ATOM 1501 C CA . TYR B 1 63 ? 4.305 25 30.547 1 93.12 63 TYR B CA 1
ATOM 1502 C C . TYR B 1 63 ? 3.324 25.719 29.625 1 93.12 63 TYR B C 1
ATOM 1504 O O . TYR B 1 63 ? 2.182 25.969 30 1 93.12 63 TYR B O 1
ATOM 1512 N N . LYS B 1 64 ? 3.902 26.172 28.531 1 93.81 64 LYS B N 1
ATOM 1513 C CA . LYS B 1 64 ? 3.051 26.734 27.484 1 93.81 64 LYS B CA 1
ATOM 1514 C C . LYS B 1 64 ? 2.453 25.641 26.609 1 93.81 64 LYS B C 1
ATOM 1516 O O . LYS B 1 64 ? 3.164 24.734 26.172 1 93.81 64 LYS B O 1
ATOM 1521 N N . ARG B 1 65 ? 1.115 25.734 26.469 1 96 65 ARG B N 1
ATOM 1522 C CA . ARG B 1 65 ? 0.39 24.75 25.672 1 96 65 ARG B CA 1
ATOM 1523 C C . ARG B 1 65 ? -0.351 25.438 24.516 1 96 65 ARG B C 1
ATOM 1525 O O . ARG B 1 65 ? -1.439 25.984 24.719 1 96 65 ARG B O 1
ATOM 1532 N N . PRO B 1 66 ? 0.246 25.375 23.328 1 98.06 66 PRO B N 1
ATOM 1533 C CA . PRO B 1 66 ? -0.445 26 22.203 1 98.06 66 PRO B CA 1
ATOM 1534 C C . PRO B 1 66 ? -1.571 25.125 21.641 1 98.06 66 PRO B C 1
ATOM 1536 O O . PRO B 1 66 ? -1.443 23.906 21.594 1 98.06 66 PRO B O 1
ATOM 1539 N N . TRP B 1 67 ? -2.621 25.844 21.234 1 98.06 67 TRP B N 1
ATOM 1540 C CA . TRP B 1 67 ? -3.801 25.188 20.688 1 98.06 67 TRP B CA 1
ATOM 1541 C C . TRP B 1 67 ? -4.316 25.922 19.453 1 98.06 67 TRP B C 1
ATOM 1543 O O . TRP B 1 67 ? -4.156 27.125 19.328 1 98.06 67 TRP B O 1
ATOM 1553 N N . MET B 1 68 ? -4.922 25.172 18.625 1 98.69 68 MET B N 1
ATOM 1554 C CA . MET B 1 68 ? -5.727 25.75 17.562 1 98.69 68 MET B CA 1
ATOM 1555 C C . MET B 1 68 ? -7.203 25.422 17.75 1 98.69 68 MET B C 1
ATOM 1557 O O . MET B 1 68 ? -7.566 24.266 18 1 98.69 68 MET B O 1
ATOM 1561 N N . SER B 1 69 ? -7.941 26.484 17.7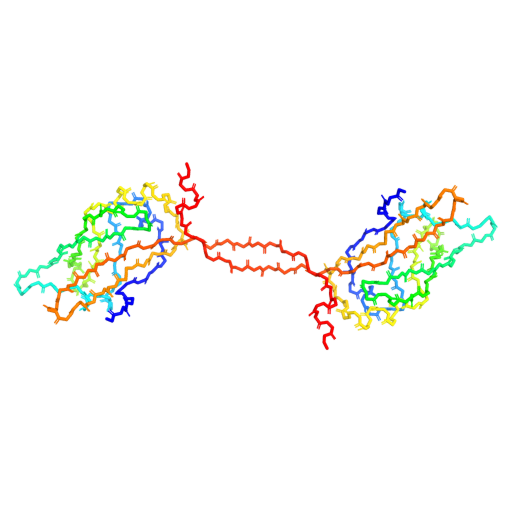34 1 98.62 69 SER B N 1
ATOM 1562 C CA . SER B 1 69 ? -9.375 26.328 17.938 1 98.62 69 SER B CA 1
ATOM 1563 C C . SER B 1 69 ? -10.164 27.047 16.844 1 98.62 69 SER B C 1
ATOM 1565 O O . SER B 1 69 ? -9.836 26.922 15.664 1 98.62 69 SER B O 1
ATOM 1567 N N . GLY B 1 70 ? -11.305 27.781 17.25 1 98.44 70 GLY B N 1
ATOM 1568 C CA . GLY B 1 70 ? -12.172 28.328 16.219 1 98.44 70 GLY B CA 1
ATOM 1569 C C . GLY B 1 70 ? -13.016 27.281 15.531 1 98.44 70 GLY B C 1
ATOM 1570 O O . GLY B 1 70 ? -13.734 26.516 16.188 1 98.44 70 GLY B O 1
ATOM 1571 N N . GLN B 1 71 ? -12.852 27.203 14.25 1 98.75 71 GLN B N 1
ATOM 1572 C CA . GLN B 1 71 ? -13.703 26.266 13.516 1 98.75 71 GLN B CA 1
ATOM 1573 C C . GLN B 1 71 ? -13.062 24.891 13.422 1 98.75 71 GLN B C 1
ATOM 1575 O O . GLN B 1 71 ? -13.422 24.094 12.562 1 98.75 71 GLN B O 1
ATOM 1580 N N . TRP B 1 72 ? -12.195 24.594 14.352 1 98.75 72 TRP B N 1
ATOM 1581 C CA . TRP B 1 72 ? -11.461 23.344 14.281 1 98.75 72 TRP B CA 1
ATOM 1582 C C . TRP B 1 72 ? -12.422 22.156 14.391 1 98.75 72 TRP B C 1
ATOM 1584 O O . TRP B 1 72 ? -12.352 21.219 13.586 1 98.75 72 TRP B O 1
ATOM 1594 N N . ARG B 1 73 ? -13.273 22.266 15.383 1 98.38 73 ARG B N 1
ATOM 1595 C CA . ARG B 1 73 ? -14.18 21.141 15.578 1 98.38 73 ARG B CA 1
ATOM 1596 C C . ARG B 1 73 ? -14.984 20.859 14.312 1 98.38 73 ARG B C 1
ATOM 1598 O O . ARG B 1 73 ? -15.094 19.719 13.867 1 98.38 73 ARG B O 1
ATOM 1605 N N . ARG B 1 74 ? -15.547 21.875 13.758 1 98.12 74 ARG B N 1
ATOM 1606 C CA . ARG B 1 74 ? -16.328 21.734 12.531 1 98.12 74 ARG B CA 1
ATOM 1607 C C . ARG B 1 74 ? -15.469 21.188 11.398 1 98.12 74 ARG B C 1
ATOM 1609 O O . ARG B 1 74 ? -15.906 20.312 10.641 1 98.12 74 ARG B O 1
ATOM 1616 N N . TYR B 1 75 ? -14.234 21.734 11.234 1 98.25 75 TYR B N 1
ATOM 1617 C CA . TYR B 1 75 ? -13.297 21.266 10.211 1 98.25 75 TYR B CA 1
ATOM 1618 C C . TYR B 1 75 ? -13.023 19.766 10.367 1 98.25 75 TYR B C 1
ATOM 1620 O O . TYR B 1 75 ? -13.125 19.016 9.406 1 98.25 75 TYR B O 1
ATOM 1628 N N . ALA B 1 76 ? -12.711 19.391 11.578 1 98.25 76 ALA B N 1
ATOM 1629 C CA . ALA B 1 76 ? -12.375 17.984 11.844 1 98.25 76 ALA B CA 1
ATOM 1630 C C . ALA B 1 76 ? -13.547 17.078 11.523 1 98.25 76 ALA B C 1
ATOM 1632 O O . ALA B 1 76 ? -13.367 16.016 10.922 1 98.25 76 ALA B O 1
ATOM 1633 N N . GLN B 1 77 ? -14.742 17.594 11.875 1 97.5 77 GLN B N 1
ATOM 1634 C CA . GLN B 1 77 ? -15.938 16.781 11.641 1 97.5 77 GLN B CA 1
ATOM 1635 C C . GLN B 1 77 ? -16.25 16.703 10.148 1 97.5 77 GLN B C 1
ATOM 1637 O O . GLN B 1 77 ? -16.484 15.609 9.625 1 97.5 77 GLN B O 1
ATOM 1642 N N . GLU B 1 78 ? -16.203 17.797 9.562 1 96.44 78 GLU B N 1
ATOM 1643 C CA . GLU B 1 78 ? -16.578 17.812 8.148 1 96.44 78 GLU B CA 1
ATOM 1644 C C . GLU B 1 78 ? -15.578 17.016 7.305 1 96.44 78 GLU B C 1
ATOM 1646 O O . GLU B 1 78 ? -15.961 16.375 6.324 1 96.44 78 GLU B O 1
ATOM 1651 N N . LYS B 1 79 ? -14.258 17.062 7.668 1 97.56 79 LYS B N 1
ATOM 1652 C CA . LYS B 1 79 ? -13.227 16.375 6.91 1 97.56 79 LYS B CA 1
ATOM 1653 C C . LYS B 1 79 ? -13.102 14.914 7.359 1 97.56 79 LYS B C 1
ATOM 1655 O O . LYS B 1 79 ? -12.359 14.133 6.758 1 97.56 79 LYS B O 1
ATOM 1660 N N . GLY B 1 80 ? -13.844 14.578 8.461 1 97.06 80 GLY B N 1
ATOM 1661 C CA . GLY B 1 80 ? -13.789 13.227 8.977 1 97.06 80 GLY B CA 1
ATOM 1662 C C . GLY B 1 80 ? -12.406 12.844 9.492 1 97.06 80 GLY B C 1
ATOM 1663 O O . GLY B 1 80 ? -11.906 11.758 9.18 1 97.06 80 GLY B O 1
ATOM 1664 N N . LEU B 1 81 ? -11.734 13.734 10.188 1 98 81 LEU B N 1
ATOM 1665 C CA . LEU B 1 81 ? -10.367 13.5 10.65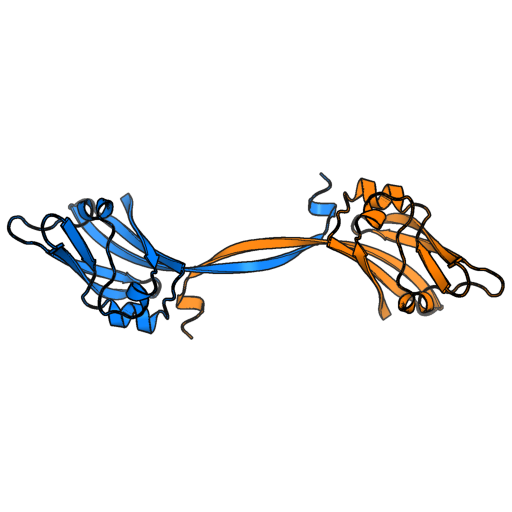6 1 98 81 LEU B CA 1
ATOM 1666 C C . LEU B 1 81 ? -10.328 12.367 11.68 1 98 81 LEU B C 1
ATOM 1668 O O . LEU B 1 81 ? -11.227 12.258 12.516 1 98 81 LEU B O 1
ATOM 1672 N N . LYS B 1 82 ? -9.344 11.531 11.562 1 97.62 82 LYS B N 1
ATOM 1673 C CA . LYS B 1 82 ? -9.086 10.422 12.484 1 97.62 82 LYS B CA 1
ATOM 1674 C C . LYS B 1 82 ? -7.652 10.461 13 1 97.62 82 LYS B C 1
ATOM 1676 O O . LYS B 1 82 ? -6.789 11.102 12.398 1 97.62 82 LYS B O 1
ATOM 1681 N N . LYS B 1 83 ? -7.551 9.781 14.148 1 98.25 83 LYS B N 1
ATOM 1682 C CA . LYS B 1 83 ? -6.191 9.586 14.648 1 98.25 83 LYS B CA 1
ATOM 1683 C C . LYS B 1 83 ? -5.27 9.07 13.555 1 98.25 83 LYS B C 1
ATOM 1685 O O . LYS B 1 83 ? -5.617 8.125 12.836 1 98.25 83 LYS B O 1
ATOM 1690 N N . GLY B 1 84 ? -4.141 9.711 13.43 1 97.19 84 GLY B N 1
ATOM 1691 C CA . GLY B 1 84 ? -3.158 9.25 12.461 1 97.19 84 GLY B CA 1
ATOM 1692 C C . GLY B 1 84 ? -3.184 10.039 11.164 1 97.19 84 GLY B C 1
ATOM 1693 O O . GLY B 1 84 ? -2.225 10 10.391 1 97.19 84 GLY B O 1
ATOM 1694 N N . ASP B 1 85 ? -4.266 10.773 10.883 1 98.19 85 ASP B N 1
ATOM 1695 C CA . ASP B 1 85 ? -4.262 11.688 9.75 1 98.19 85 ASP B CA 1
ATOM 1696 C C . ASP B 1 85 ? -3.211 12.781 9.93 1 98.19 85 ASP B C 1
ATOM 1698 O O . ASP B 1 85 ? -2.764 13.047 11.047 1 98.19 85 ASP B O 1
ATOM 1702 N N . ARG B 1 86 ? -2.781 13.312 8.844 1 98.5 86 ARG B N 1
ATOM 1703 C CA . ARG B 1 86 ? -1.829 14.422 8.867 1 98.5 86 ARG B CA 1
ATOM 1704 C C . ARG B 1 86 ? -2.502 15.727 8.477 1 98.5 86 ARG B C 1
ATOM 1706 O O . ARG B 1 86 ? -3.197 15.797 7.461 1 98.5 86 ARG B O 1
ATOM 1713 N N . VAL B 1 87 ? -2.322 16.719 9.289 1 98.81 87 VAL B N 1
ATOM 1714 C CA . VAL B 1 87 ? -2.812 18.047 8.969 1 98.81 87 VAL B CA 1
ATOM 1715 C C . VAL B 1 87 ? -1.634 19 8.742 1 98.81 87 VAL B C 1
ATOM 1717 O O . VAL B 1 87 ? -0.638 18.938 9.469 1 98.81 87 VAL B O 1
ATOM 1720 N N . LYS B 1 88 ? -1.768 19.859 7.707 1 98.69 88 LYS B N 1
ATOM 1721 C CA . LYS B 1 88 ? -0.75 20.844 7.363 1 98.69 88 LYS B CA 1
ATOM 1722 C C . LYS B 1 88 ? -1.371 22.219 7.156 1 98.69 88 LYS B C 1
ATOM 1724 O O . LYS B 1 88 ? -2.434 22.344 6.543 1 98.69 88 LYS B O 1
ATOM 1729 N N . LEU B 1 89 ? -0.755 23.172 7.688 1 98.75 89 LEU B N 1
ATOM 1730 C CA . LEU B 1 89 ? -0.991 24.562 7.312 1 98.75 89 LEU B CA 1
ATOM 1731 C C . LEU B 1 89 ? 0.148 25.094 6.453 1 98.75 89 LEU B C 1
ATOM 1733 O O . LEU B 1 89 ? 1.312 25.047 6.855 1 98.75 89 LEU B O 1
ATOM 1737 N N . ILE B 1 90 ? -0.185 25.5 5.273 1 98.19 90 ILE B N 1
ATOM 1738 C CA . ILE B 1 90 ? 0.779 26.062 4.336 1 98.19 90 ILE B CA 1
ATOM 1739 C C . ILE B 1 90 ? 0.643 27.594 4.309 1 98.19 90 ILE B C 1
ATOM 1741 O O . ILE B 1 90 ? -0.465 28.109 4.18 1 98.19 90 ILE B O 1
ATOM 1745 N N . MET B 1 91 ? 1.767 28.266 4.5 1 97.5 91 MET B N 1
ATOM 1746 C CA . MET B 1 91 ? 1.774 29.719 4.539 1 97.5 91 MET B CA 1
ATOM 1747 C C . MET B 1 91 ? 2.377 30.297 3.264 1 97.5 91 MET B C 1
ATOM 1749 O O . MET B 1 91 ? 3.377 29.781 2.758 1 97.5 91 MET B O 1
ATOM 1753 N N . GLN B 1 92 ? 1.646 31.188 2.709 1 94.31 92 GLN B N 1
ATOM 1754 C CA . GLN B 1 92 ? 2.162 31.969 1.592 1 94.31 92 GLN B CA 1
ATOM 1755 C C . GLN B 1 92 ? 2.352 33.438 1.984 1 94.31 92 GLN B C 1
ATOM 1757 O O . GLN B 1 92 ? 1.447 34.031 2.549 1 94.31 92 GLN B O 1
ATOM 1762 N N . VAL B 1 93 ? 3.564 33.875 1.797 1 88.56 93 VAL B N 1
ATOM 1763 C CA . VAL B 1 93 ? 3.844 35.281 2.086 1 88.56 93 VAL B CA 1
ATOM 1764 C C . VAL B 1 93 ? 4.004 36.062 0.78 1 88.56 93 VAL B C 1
ATOM 1766 O O . VAL B 1 93 ? 4.848 35.719 -0.053 1 88.56 93 VAL B O 1
ATOM 1769 N N . GLU B 1 94 ? 3.053 36.938 0.655 1 84.38 94 GLU B N 1
ATOM 1770 C CA . GLU B 1 94 ? 3.123 37.812 -0.515 1 84.38 94 GLU B CA 1
ATOM 1771 C C . GLU B 1 94 ? 4.105 38.969 -0.294 1 84.38 94 GLU B C 1
ATOM 1773 O O . GLU B 1 94 ? 4.566 39.188 0.828 1 84.38 94 GLU B O 1
ATOM 1778 N N . GLY B 1 95 ? 4.535 39.656 -1.403 1 79.31 95 GLY B N 1
ATOM 1779 C CA . GLY B 1 95 ? 5.48 40.781 -1.396 1 79.31 95 GLY B CA 1
ATOM 1780 C C . GLY B 1 95 ? 5.133 41.844 -0.39 1 79.31 95 GLY B C 1
ATOM 1781 O O . GLY B 1 95 ? 6.02 42.469 0.198 1 79.31 95 GLY B O 1
ATOM 1782 N N . ASN B 1 96 ? 3.865 42.156 -0.143 1 83 96 ASN B N 1
ATOM 1783 C CA . ASN B 1 96 ? 3.445 43.188 0.802 1 83 96 ASN B CA 1
ATOM 1784 C C . ASN B 1 96 ? 3.385 42.656 2.229 1 83 96 ASN B C 1
ATOM 1786 O O . ASN B 1 96 ? 2.777 43.25 3.105 1 83 96 ASN B O 1
ATOM 1790 N N . ALA B 1 97 ? 3.939 41.406 2.475 1 81.62 97 ALA B N 1
ATOM 1791 C CA . ALA B 1 97 ? 4.07 40.75 3.777 1 81.62 97 ALA B CA 1
ATOM 1792 C C . ALA B 1 97 ? 2.729 40.219 4.254 1 81.62 97 ALA B C 1
ATOM 1794 O O . ALA B 1 97 ? 2.527 40 5.453 1 81.62 97 ALA B O 1
ATOM 1795 N N . VAL B 1 98 ? 1.807 40.219 3.199 1 85.81 98 VAL B N 1
ATOM 1796 C CA . VAL B 1 98 ? 0.517 39.625 3.545 1 85.81 98 VAL B CA 1
ATOM 1797 C C . VAL B 1 98 ? 0.631 38.094 3.568 1 85.81 98 VAL B C 1
ATOM 1799 O O . VAL B 1 98 ? 1.186 37.5 2.646 1 85.81 98 VAL B O 1
ATOM 1802 N N . ARG B 1 99 ? 0.146 37.562 4.742 1 90.69 99 ARG B N 1
ATOM 1803 C CA . ARG B 1 99 ? 0.169 36.125 4.887 1 90.69 99 ARG B CA 1
ATOM 1804 C C . ARG B 1 99 ? -1.187 35.5 4.543 1 90.69 99 ARG B C 1
ATOM 1806 O O . ARG B 1 99 ? -2.229 36.062 4.883 1 90.69 99 ARG B O 1
ATOM 1813 N N . SER B 1 100 ? -1.094 34.469 3.734 1 94.5 100 SER B N 1
ATOM 1814 C CA . SER B 1 100 ? -2.264 33.625 3.502 1 94.5 100 SER B CA 1
ATOM 1815 C C . SER B 1 100 ? -1.983 32.156 3.877 1 94.5 100 SER B C 1
ATOM 1817 O O . SER B 1 100 ? -0.835 31.719 3.836 1 94.5 100 SER B O 1
ATOM 1819 N N . TYR B 1 101 ? -3.061 31.516 4.348 1 97.69 101 TYR B N 1
ATOM 1820 C CA . TYR B 1 101 ? -2.879 30.141 4.809 1 97.69 101 TYR B CA 1
ATOM 1821 C C . TYR B 1 101 ? -3.785 29.188 4.043 1 97.69 101 TYR B C 1
ATOM 1823 O O . TYR B 1 101 ? -4.914 29.531 3.693 1 97.69 101 TYR B O 1
ATOM 1831 N N . ARG B 1 102 ? -3.236 28.016 3.777 1 98.31 102 ARG B N 1
ATOM 1832 C CA . ARG B 1 102 ? -3.998 26.859 3.307 1 98.31 102 ARG B CA 1
ATOM 1833 C C . ARG B 1 102 ? -3.92 25.703 4.301 1 98.31 102 ARG B C 1
ATOM 1835 O O . ARG B 1 102 ? -2.891 25.5 4.949 1 98.31 102 ARG B O 1
ATOM 1842 N N . ILE B 1 103 ? -5.02 25.062 4.383 1 98.75 103 ILE B N 1
ATOM 1843 C CA . ILE B 1 103 ? -5.031 23.891 5.266 1 98.75 103 ILE B CA 1
ATOM 1844 C C . ILE B 1 103 ? -5.32 22.641 4.449 1 98.75 103 ILE B C 1
ATOM 1846 O O . ILE B 1 103 ? -6.191 22.641 3.578 1 98.75 103 ILE B O 1
ATOM 1850 N N . THR B 1 104 ? -4.531 21.547 4.699 1 98.38 104 THR B N 1
ATOM 1851 C CA . THR B 1 104 ? -4.746 20.25 4.074 1 98.38 104 THR B CA 1
ATOM 1852 C C . THR B 1 104 ? -4.723 19.141 5.117 1 98.38 104 THR B C 1
ATOM 1854 O O . THR B 1 104 ? -4.09 19.281 6.168 1 98.38 104 THR B O 1
ATOM 1857 N N . ALA B 1 105 ? -5.5 18.156 4.848 1 98.5 105 ALA B N 1
ATOM 1858 C CA . ALA B 1 105 ? -5.48 16.938 5.637 1 98.5 105 ALA B CA 1
ATOM 1859 C C . ALA B 1 105 ? -5.402 15.703 4.738 1 98.5 105 ALA B C 1
ATOM 1861 O O . ALA B 1 105 ? -6.031 15.656 3.68 1 98.5 105 ALA B O 1
ATOM 1862 N N . GLU B 1 106 ? -4.465 14.852 5.219 1 98.38 106 GLU B N 1
ATOM 1863 C CA . GLU B 1 106 ? -4.242 13.641 4.434 1 98.38 106 GLU B CA 1
ATOM 1864 C C . GLU B 1 106 ? -4.328 12.391 5.309 1 98.38 106 GLU B C 1
ATOM 1866 O O . GLU B 1 106 ? -4.047 12.445 6.504 1 98.38 106 GLU B O 1
ATOM 1871 N N . ARG B 1 107 ? -4.758 11.312 4.656 1 97.75 107 ARG B N 1
ATOM 1872 C CA . ARG B 1 107 ? -4.859 10.016 5.316 1 97.75 107 ARG B CA 1
ATOM 1873 C C . ARG B 1 107 ? -3.943 8.984 4.66 1 97.75 107 ARG B C 1
ATOM 1875 O O . ARG B 1 107 ? -3.904 8.875 3.434 1 97.75 107 ARG B O 1
ATOM 1882 N N . ASN B 1 108 ? -3.201 8.367 5.57 1 96.06 108 ASN B N 1
ATOM 1883 C CA . ASN B 1 108 ? -2.285 7.332 5.113 1 96.06 108 ASN B CA 1
ATOM 1884 C C . ASN B 1 108 ? -3.02 6.027 4.812 1 96.06 108 ASN B C 1
ATOM 1886 O O . ASN B 1 108 ? -3.68 5.465 5.688 1 96.06 108 ASN B O 1
ATOM 1890 N N . LEU B 1 109 ? -2.992 5.602 3.559 1 93.25 109 LEU B N 1
ATOM 1891 C CA . LEU B 1 109 ? -3.568 4.316 3.172 1 93.25 109 LEU B CA 1
ATOM 1892 C C . LEU B 1 109 ? -2.473 3.309 2.84 1 93.25 109 LEU B C 1
ATOM 1894 O O . LEU B 1 109 ? -1.476 3.658 2.205 1 93.25 109 LEU B O 1
ATOM 1898 N N . THR B 1 110 ? -2.543 2.219 3.502 1 91.5 110 THR B N 1
ATOM 1899 C CA . THR B 1 110 ? -1.689 1.098 3.123 1 91.5 110 THR B CA 1
ATOM 1900 C C . THR B 1 110 ? -2.363 0.246 2.049 1 91.5 110 THR B C 1
ATOM 1902 O O . THR B 1 110 ? -3.486 -0.224 2.236 1 91.5 110 THR B O 1
ATOM 1905 N N . MET B 1 111 ? -1.807 0.209 0.88 1 91.19 111 MET B N 1
ATOM 1906 C CA . MET B 1 111 ? -2.352 -0.62 -0.192 1 91.19 111 MET B CA 1
ATOM 1907 C C . MET B 1 111 ? -1.394 -1.753 -0.543 1 91.19 111 MET B C 1
ATOM 1909 O O . MET B 1 111 ? -0.176 -1.562 -0.556 1 91.19 111 MET B O 1
ATOM 1913 N N . ARG B 1 112 ? -1.98 -2.912 -0.764 1 90.06 112 ARG B N 1
ATOM 1914 C CA . ARG B 1 112 ? -1.222 -4.047 -1.282 1 90.06 112 ARG B CA 1
ATOM 1915 C C . ARG B 1 112 ? -1.329 -4.129 -2.801 1 90.06 112 ARG B C 1
ATOM 1917 O O . ARG B 1 112 ? -2.426 -4.051 -3.355 1 90.06 112 ARG B O 1
ATOM 1924 N N . ILE B 1 113 ? -0.194 -4.078 -3.434 1 93.31 113 ILE B N 1
ATOM 1925 C CA . ILE B 1 113 ? -0.175 -4.227 -4.883 1 93.31 113 ILE B CA 1
ATOM 1926 C C . ILE B 1 113 ? 0.717 -5.406 -5.27 1 93.31 113 ILE B C 1
ATOM 1928 O O . ILE B 1 113 ? 1.789 -5.594 -4.691 1 93.31 113 ILE B O 1
ATOM 1932 N N . TRP B 1 114 ? 0.255 -6.184 -6.145 1 93.81 114 TRP B N 1
ATOM 1933 C CA . TRP B 1 114 ? 1.08 -7.234 -6.727 1 93.81 114 TRP B CA 1
ATOM 1934 C C . TRP B 1 114 ? 1.762 -6.754 -8 1 93.81 114 TRP B C 1
ATOM 1936 O O . TRP B 1 114 ? 1.095 -6.309 -8.938 1 93.81 114 TRP B O 1
ATOM 1946 N N . ILE B 1 115 ? 3.059 -6.801 -8.047 1 95 115 ILE B N 1
ATOM 1947 C CA . ILE B 1 115 ? 3.848 -6.355 -9.195 1 95 115 ILE B CA 1
ATOM 1948 C C . ILE B 1 115 ? 4.645 -7.531 -9.75 1 95 115 ILE B C 1
ATOM 1950 O O . ILE B 1 115 ? 5.176 -8.352 -9 1 95 115 ILE B O 1
ATOM 1954 N N . PRO B 1 116 ? 4.691 -7.629 -11.164 1 95.81 116 PRO B N 1
ATOM 1955 C CA . PRO B 1 116 ? 5.574 -8.664 -11.719 1 95.81 116 PRO B CA 1
ATOM 1956 C C . PRO B 1 116 ? 6.988 -8.602 -11.141 1 95.81 116 PRO B C 1
ATOM 1958 O O . PRO B 1 116 ? 7.57 -7.52 -11.039 1 95.81 116 PRO B O 1
ATOM 1961 N N . VAL B 1 117 ? 7.512 -9.781 -10.797 1 96.62 117 VAL B N 1
ATOM 1962 C CA . VAL B 1 117 ? 8.82 -9.828 -10.156 1 96.62 117 VAL B CA 1
ATOM 1963 C C . VAL B 1 117 ? 9.891 -9.336 -11.133 1 96.62 117 VAL B C 1
ATOM 1965 O O . VAL B 1 117 ? 10.953 -8.875 -10.711 1 96.62 117 VAL B O 1
ATOM 1968 N N . GLU B 1 118 ? 9.625 -9.406 -12.383 1 92.94 118 GLU B N 1
ATOM 1969 C CA . GLU B 1 118 ? 10.578 -8.977 -13.398 1 92.94 118 GLU B CA 1
ATOM 1970 C C . GLU B 1 118 ? 10.891 -7.488 -13.266 1 92.94 118 GLU B C 1
ATOM 1972 O O . GLU B 1 118 ? 11.914 -7.016 -13.773 1 92.94 118 GLU B O 1
ATOM 1977 N N . GLU B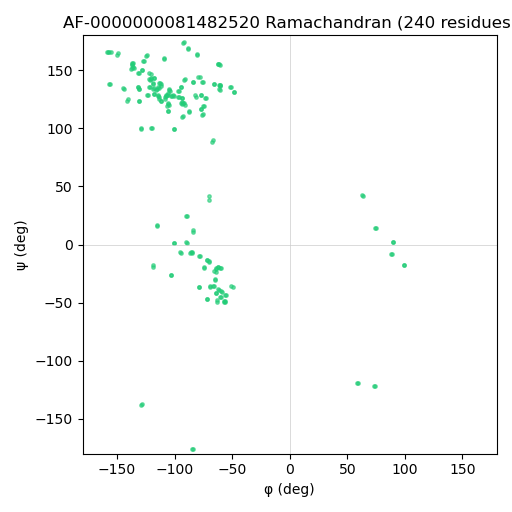 1 119 ? 9.992 -6.789 -12.578 1 89.12 119 GLU B N 1
ATOM 1978 C CA . GLU B 1 119 ? 10.219 -5.363 -12.359 1 89.12 119 GLU B CA 1
ATOM 1979 C C . GLU B 1 119 ? 11.352 -5.137 -11.359 1 89.12 119 GLU B C 1
ATOM 1981 O O . GLU B 1 119 ? 11.898 -4.035 -11.273 1 89.12 119 GLU B O 1
ATOM 1986 N N . PHE B 1 120 ? 11.727 -6.219 -10.68 1 86.06 120 PHE B N 1
ATOM 1987 C CA . PHE B 1 120 ? 12.766 -6.113 -9.664 1 86.06 120 PHE B CA 1
ATOM 1988 C C . PHE B 1 120 ? 14.086 -6.66 -10.18 1 86.06 120 PHE B C 1
ATOM 1990 O O . PHE B 1 120 ? 15.133 -6.473 -9.555 1 86.06 120 PHE B O 1
ATOM 1997 N N . ALA B 1 121 ? 13.961 -7.703 -11.273 1 70.19 121 ALA B N 1
ATOM 1998 C CA . ALA B 1 121 ? 15.117 -8.445 -11.758 1 70.19 121 ALA B CA 1
ATOM 1999 C C . ALA B 1 121 ? 16.047 -7.535 -12.555 1 70.19 121 ALA B C 1
ATOM 2001 O O . ALA B 1 121 ? 17.125 -7.961 -12.977 1 70.19 121 ALA B O 1
ATOM 2002 N N . ARG B 1 122 ? 16.25 -6.273 -12.156 1 53.66 122 ARG B N 1
ATOM 2003 C CA . ARG B 1 122 ? 17.312 -5.598 -12.891 1 53.66 122 ARG B CA 1
ATOM 2004 C C . ARG B 1 122 ? 18.688 -6.125 -12.477 1 53.66 122 ARG B C 1
ATOM 2006 O O . ARG B 1 122 ? 18.875 -6.574 -11.344 1 53.66 122 ARG B O 1
#